Protein AF-A0AAW2CC98-F1 (afdb_monomer)

Nearest PDB structures (foldseek):
  7k5z-assembly1_C  TM=9.564E-01  e=1.397E-12  Legionella pneumophila subsp. pneumophila str. Philadelphia 1
  7k5z-assembly1_D  TM=9.389E-01  e=3.717E-12  Legionella pneumophila subsp. pneumophila str. Philadelphia 1
  7k5z-assembly1_A  TM=9.387E-01  e=3.717E-12  Legionella pneumophila subsp. pneumophila str. Philadelphia 1
  4nzp-assembly1_A  TM=8.905E-01  e=8.680E-12  Campylobacter jejuni subsp. jejuni NCTC 11168 = ATCC 700819
  4xfj-assembly1_B  TM=8.712E-01  e=2.372E-09  Mycolicibacterium thermoresistibile ATCC 19527

Mean predicted aligned error: 12.08 Å

Radius of gyration: 27.76 Å; Cα contacts (8 Å, |Δi|>4): 188; chains: 1; bounding box: 59×49×82 Å

Organism: NCBI:txid425828

Solvent-accessible surface area (backbone atoms only — not comparable to full-atom values): 15236 Å² total; per-residue (Å²): 133,71,85,83,64,69,73,83,57,101,78,72,66,98,82,70,84,69,75,71,92,59,66,69,55,91,52,70,93,52,66,56,63,50,53,69,49,52,52,68,53,34,71,86,35,73,83,63,65,76,49,47,54,52,78,69,36,96,64,87,49,70,67,54,54,52,52,52,27,58,77,68,73,48,91,69,86,87,71,85,79,65,82,55,53,67,53,77,65,89,87,53,73,51,76,43,52,66,70,65,71,43,85,87,49,77,87,61,76,88,70,52,83,67,31,43,57,60,91,71,26,63,91,67,88,81,92,78,46,74,42,68,58,97,88,40,71,40,24,52,68,86,41,76,42,57,67,71,55,43,45,55,51,48,49,55,56,32,12,57,42,14,36,85,63,80,60,78,59,78,51,77,86,62,86,77,59,85,56,87,71,71,76,34,83,88,76,88,87,77,86,88,60,98,84,55,86,77,51,64,63,62,72,39,95,83,44,85,81,71,57,67,70,74,57,54,59,58,49,53,57,62,72,67,48,79,78,89,123

Foldseek 3Di:
DADPLDPDDPPDDPPDPPPPPADEDEDAPQPQVVCVPPVVVCVVPVPGDYDYCNVRDPDPDDVSVVVVCVVVVNDDDPDPPDPWDWDDDLQDIDTDDDQLVDVVDDDDQVPLPQAHAQVQADPDDDDWDWDDDPNRTQDINPHGDDPSVVSVVVSNVCRNNRADDADADADSPDDHDGDDDDHPDDDDPDDDDPPDPDDCLQVDPVNPPPDDPVVVVVVCVVVVPPDPD

Secondary structure (DSSP, 8-state):
-----PPPPTT--TT--PPP---B----S-HHHHHHHHHHHHTT-TT---B-HHHHS----HHHHHHHHHHTT---------SSEEEE-SS-EEEESGGGGSTTSPPPGGG-SSS--GGGS-SS-----EEEETTEEEEETTEE--HHHHHHHHHHHHHHTTTT----B--SSS--B----------------TT----HHHH-SS-TTSS-HHHHHHHHHHHTSPP--

InterPro domains:
  IPR001518 Argininosuccinate synthase [PTHR11587] (34-174)
  IPR014729 Rossmann-like alpha/beta/alpha sandwich fold [G3DSA:3.40.50.620] (29-82)
  IPR024074 Argininosuccinate synthetase, catalytic/multimerisation domain body [G3DSA:3.90.1260.10] (84-179)
  IPR024074 Argininosuccinate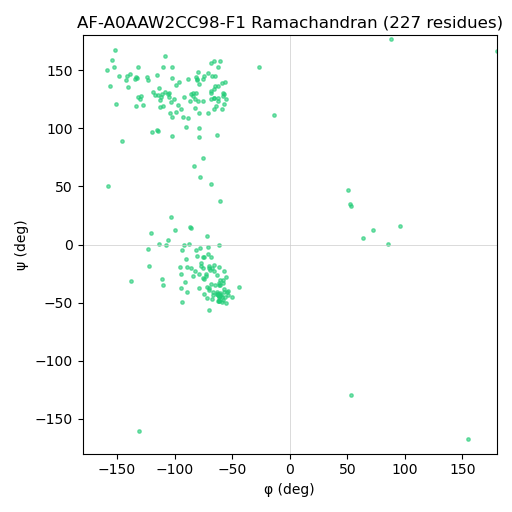 synthetase, catalytic/multimerisation domain body [G3DSA:3.90.1260.10] (180-228)
  IPR024074 Argininosuccinate synthetase, catalytic/multimerisation domain body [SSF69864] (81-226)
  IPR048268 Arginosuccinate synthase C-terminal domain [PF20979] (84-174)

Structure (mmCIF, N/CA/C/O backbone):
data_AF-A0AAW2CC98-F1
#
_entry.id   AF-A0AAW2CC98-F1
#
loop_
_atom_site.group_PDB
_atom_site.id
_atom_site.type_symbol
_atom_site.label_atom_id
_atom_site.label_alt_id
_atom_site.label_comp_id
_atom_site.label_asym_id
_atom_site.label_entity_id
_atom_site.label_seq_id
_atom_site.pdbx_PDB_ins_code
_atom_site.Cartn_x
_atom_site.Cartn_y
_atom_site.Cartn_z
_atom_site.occupancy
_atom_site.B_iso_or_equiv
_atom_site.auth_seq_id
_atom_site.auth_comp_id
_atom_site.auth_asym_id
_atom_site.auth_atom_id
_atom_site.pdbx_PDB_model_num
ATOM 1 N N . MET A 1 1 ? 14.455 -18.510 -24.971 1.00 33.09 1 MET A N 1
ATOM 2 C CA . MET A 1 1 ? 15.529 -17.728 -25.617 1.00 33.09 1 MET A CA 1
ATOM 3 C C . MET A 1 1 ? 16.763 -17.795 -24.735 1.00 33.09 1 MET A C 1
ATOM 5 O O . MET A 1 1 ? 16.640 -17.460 -23.567 1.00 33.09 1 MET A O 1
ATOM 9 N N . GLY A 1 2 ? 17.905 -18.268 -25.242 1.00 38.22 2 GLY A N 1
ATOM 10 C CA . GLY A 1 2 ? 19.192 -18.044 -24.571 1.00 38.22 2 GLY A CA 1
ATOM 11 C C . GLY A 1 2 ? 19.625 -16.593 -24.786 1.00 38.22 2 GLY A C 1
ATOM 12 O O . GLY A 1 2 ? 19.317 -16.027 -25.835 1.00 38.22 2 GLY A O 1
ATOM 13 N N . CYS A 1 3 ? 20.279 -15.981 -23.804 1.00 44.19 3 CYS A N 1
ATOM 14 C CA . CYS A 1 3 ? 20.814 -14.631 -23.950 1.00 44.19 3 CYS A CA 1
ATOM 15 C C . CYS A 1 3 ? 22.076 -14.670 -24.821 1.00 44.19 3 CYS A C 1
ATOM 17 O O . CYS A 1 3 ? 22.993 -15.443 -24.574 1.00 44.19 3 CYS A O 1
ATOM 19 N N . ILE A 1 4 ? 22.065 -13.895 -25.910 1.00 53.28 4 ILE A N 1
ATOM 20 C CA . ILE A 1 4 ? 23.026 -13.985 -27.029 1.00 53.28 4 ILE A CA 1
ATOM 21 C C . ILE A 1 4 ? 24.284 -13.126 -26.768 1.00 53.28 4 ILE A C 1
ATOM 23 O O . ILE A 1 4 ? 25.198 -13.090 -27.581 1.00 53.28 4 ILE A O 1
ATOM 27 N N . CYS A 1 5 ? 24.374 -12.448 -25.622 1.00 52.88 5 CYS A N 1
ATOM 28 C CA . CYS A 1 5 ? 25.410 -11.442 -25.369 1.00 52.88 5 CYS A CA 1
ATOM 29 C C . CYS A 1 5 ? 26.743 -11.963 -24.811 1.00 52.88 5 CYS A C 1
ATOM 31 O O . CYS A 1 5 ? 27.560 -11.168 -24.353 1.00 52.88 5 CYS A O 1
ATOM 33 N N . GLY A 1 6 ? 27.014 -13.267 -24.865 1.00 43.47 6 GLY A N 1
ATOM 34 C CA . GLY A 1 6 ? 28.317 -13.774 -24.442 1.00 43.47 6 GLY A CA 1
ATOM 35 C C . GLY A 1 6 ? 29.432 -13.268 -25.363 1.00 43.47 6 GLY A C 1
ATOM 36 O O . GLY A 1 6 ? 29.480 -13.645 -26.534 1.00 43.47 6 GLY A O 1
ATOM 37 N N . LYS A 1 7 ? 30.376 -12.472 -24.838 1.00 40.28 7 LYS A N 1
ATOM 38 C CA . LYS A 1 7 ? 31.730 -12.453 -25.415 1.00 40.28 7 LYS A CA 1
ATOM 39 C C . LYS A 1 7 ? 32.243 -13.901 -25.362 1.00 40.28 7 LYS A C 1
ATOM 41 O O . LYS A 1 7 ? 32.126 -14.510 -24.298 1.00 40.28 7 LYS A O 1
ATOM 46 N N . PRO A 1 8 ? 32.766 -14.474 -26.461 1.00 36.50 8 PRO A N 1
ATOM 47 C CA . PRO A 1 8 ? 33.269 -15.843 -26.440 1.00 36.50 8 PRO A CA 1
ATOM 48 C C . PRO A 1 8 ? 34.325 -15.970 -25.341 1.00 36.50 8 PRO A C 1
ATOM 50 O O . PRO A 1 8 ? 35.276 -15.185 -25.295 1.00 36.50 8 PRO A O 1
ATOM 53 N N . SER A 1 9 ? 34.137 -16.924 -24.428 1.00 37.72 9 SER A N 1
ATOM 54 C CA . SER A 1 9 ? 35.162 -17.216 -23.434 1.00 37.72 9 SER A CA 1
ATOM 55 C C . SER A 1 9 ? 36.336 -17.896 -24.140 1.00 37.72 9 SER A C 1
ATOM 57 O O . SER A 1 9 ? 36.148 -18.645 -25.101 1.00 37.72 9 SER A O 1
ATOM 59 N N . ALA A 1 10 ? 37.565 -17.667 -23.672 1.00 40.38 10 ALA A N 1
ATOM 60 C CA . ALA A 1 10 ? 38.773 -18.259 -24.259 1.00 40.38 10 ALA A CA 1
ATOM 61 C C . ALA A 1 10 ? 38.810 -19.808 -24.207 1.00 40.38 10 ALA A C 1
ATOM 63 O O . ALA A 1 10 ? 39.769 -20.417 -24.675 1.00 40.38 10 ALA A O 1
ATOM 64 N N . THR A 1 11 ? 37.785 -20.453 -23.642 1.00 39.44 11 THR A N 1
ATOM 65 C CA . THR A 1 11 ? 37.661 -21.906 -23.485 1.00 39.44 11 THR A CA 1
ATOM 66 C C . THR A 1 11 ? 36.531 -22.526 -24.316 1.00 39.44 11 THR A C 1
ATOM 68 O O . THR A 1 11 ? 36.368 -23.749 -24.290 1.00 39.44 11 THR A O 1
ATOM 71 N N . ASP A 1 12 ? 35.771 -21.746 -25.092 1.00 40.38 12 ASP A N 1
ATOM 72 C CA . ASP A 1 12 ? 34.672 -22.287 -25.896 1.00 40.38 12 ASP A CA 1
ATOM 73 C C . ASP A 1 12 ? 35.187 -22.954 -27.182 1.00 40.38 12 ASP A C 1
ATOM 75 O O . ASP A 1 12 ? 35.489 -22.308 -28.186 1.00 40.38 12 ASP A O 1
ATOM 79 N N . SER A 1 13 ? 35.281 -24.290 -27.169 1.00 37.16 13 SER A N 1
ATOM 80 C CA . SER A 1 13 ? 35.567 -25.061 -28.385 1.00 37.16 13 SER A CA 1
ATOM 81 C C . SER A 1 13 ? 34.383 -24.983 -29.372 1.00 37.16 13 SER A C 1
ATOM 83 O O . SER A 1 13 ? 33.226 -25.051 -28.940 1.00 37.16 13 SER A O 1
ATOM 85 N N . PRO A 1 14 ? 34.618 -24.953 -30.699 1.00 38.59 14 PRO A N 1
ATOM 86 C CA . PRO A 1 14 ? 33.584 -24.638 -31.690 1.00 38.59 14 PRO A CA 1
ATOM 87 C C . PRO A 1 14 ? 32.522 -25.731 -31.911 1.00 38.59 14 PRO A C 1
ATOM 89 O O . PRO A 1 14 ? 31.734 -25.632 -32.847 1.00 38.59 14 PRO A O 1
ATOM 92 N N . ARG A 1 15 ? 32.502 -26.809 -31.115 1.00 37.91 15 ARG A N 1
ATOM 93 C CA . ARG A 1 15 ? 31.778 -28.041 -31.474 1.00 37.91 15 ARG A CA 1
ATOM 94 C C . ARG A 1 15 ? 30.677 -28.514 -30.528 1.00 37.91 15 ARG A C 1
ATOM 96 O O . ARG A 1 15 ? 30.159 -29.602 -30.750 1.00 37.91 15 ARG A O 1
ATOM 103 N N . ASN A 1 16 ? 30.259 -27.739 -29.524 1.00 37.56 16 ASN A N 1
ATOM 104 C CA . ASN A 1 16 ? 29.129 -28.169 -28.684 1.00 37.56 16 ASN A CA 1
ATOM 105 C C . ASN A 1 16 ? 28.404 -27.033 -27.937 1.00 37.56 16 ASN A C 1
ATOM 107 O O . ASN A 1 16 ? 28.172 -27.111 -26.733 1.00 37.56 16 ASN A O 1
ATOM 111 N N . SER A 1 17 ? 28.011 -25.962 -28.628 1.00 42.47 17 SER A N 1
ATOM 112 C CA . SER A 1 17 ? 27.225 -24.877 -28.026 1.00 42.47 17 SER A CA 1
ATOM 113 C C . SER A 1 17 ? 25.726 -25.205 -27.998 1.00 42.47 17 SER A C 1
ATOM 115 O O . SER A 1 17 ? 24.903 -24.559 -28.644 1.00 42.47 17 SER A O 1
ATOM 117 N N . ARG A 1 18 ? 25.322 -26.201 -27.197 1.00 37.88 18 ARG A N 1
ATOM 118 C CA . ARG A 1 18 ? 23.950 -26.150 -26.665 1.00 37.88 18 ARG A CA 1
ATOM 119 C C . ARG A 1 18 ? 23.900 -24.938 -25.729 1.00 37.88 18 ARG A C 1
ATOM 121 O O . ARG A 1 18 ? 24.747 -24.871 -24.838 1.00 37.88 18 ARG A O 1
ATOM 128 N N . PRO A 1 19 ? 22.968 -23.984 -25.902 1.00 46.00 19 PRO A N 1
ATOM 129 C CA . PRO A 1 19 ? 22.877 -22.847 -24.996 1.00 46.00 19 PRO A CA 1
ATOM 130 C C . PRO A 1 19 ? 22.675 -23.384 -23.578 1.00 46.00 19 PRO A C 1
ATOM 132 O O . PRO A 1 19 ? 21.725 -24.136 -23.328 1.00 46.00 19 PRO A O 1
ATOM 135 N N . ARG A 1 20 ? 23.591 -23.049 -22.660 1.00 46.28 20 ARG A N 1
ATOM 136 C CA . ARG A 1 20 ? 23.390 -23.349 -21.240 1.00 46.28 20 ARG A CA 1
ATOM 137 C C . ARG A 1 20 ? 22.093 -22.657 -20.834 1.00 46.28 20 ARG A C 1
ATOM 139 O O . ARG A 1 20 ? 21.876 -21.491 -21.161 1.00 46.28 20 ARG A O 1
ATOM 146 N N . LYS A 1 21 ? 21.194 -23.396 -20.185 1.00 49.06 21 LYS A N 1
ATOM 147 C CA . LYS A 1 21 ? 19.977 -22.824 -19.605 1.00 49.06 21 LYS A CA 1
ATOM 148 C C . LYS A 1 21 ? 20.375 -22.075 -18.337 1.00 49.06 21 LYS A C 1
ATOM 150 O O . LYS A 1 21 ? 20.205 -22.588 -17.238 1.00 49.06 21 LYS A O 1
ATOM 155 N N . GLU A 1 22 ? 20.981 -20.913 -18.516 1.00 60.88 22 GLU A N 1
ATOM 156 C CA . GLU A 1 22 ? 21.274 -19.985 -17.432 1.00 60.88 22 GLU A CA 1
ATOM 157 C C . GLU A 1 22 ? 20.067 -19.056 -17.241 1.00 60.88 22 GLU A C 1
ATOM 159 O O . GLU A 1 22 ? 19.401 -18.702 -18.224 1.00 60.88 22 GLU A O 1
ATOM 164 N N . PRO A 1 23 ? 19.729 -18.696 -15.994 1.00 58.59 23 PRO A N 1
ATOM 165 C CA . PRO A 1 23 ? 18.712 -17.694 -15.746 1.00 58.59 23 PRO A CA 1
ATOM 166 C C . PRO A 1 23 ? 19.199 -16.359 -16.304 1.00 58.59 23 PRO A C 1
ATOM 168 O O . PRO A 1 23 ? 20.237 -15.835 -15.909 1.00 58.59 23 PRO A O 1
ATOM 171 N N . CYS A 1 24 ? 18.436 -15.829 -17.252 1.00 56.50 24 CYS A N 1
ATOM 172 C CA . CYS A 1 24 ? 18.678 -14.517 -17.820 1.00 56.50 24 CYS A CA 1
ATOM 173 C C . CYS A 1 24 ? 17.550 -13.591 -17.392 1.00 56.50 24 CYS A C 1
ATOM 175 O O . CYS A 1 24 ? 16.372 -13.907 -17.595 1.00 56.50 24 CYS A O 1
ATOM 177 N N . PHE A 1 25 ? 17.918 -12.454 -16.816 1.00 61.81 25 PHE A N 1
ATOM 178 C CA . PHE A 1 25 ? 16.970 -11.430 -16.413 1.00 61.81 25 PHE A CA 1
ATOM 179 C C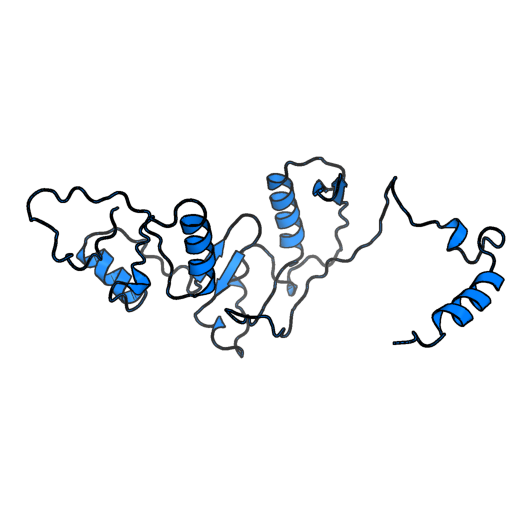 . PHE A 1 25 ? 17.107 -10.207 -17.305 1.00 61.81 25 PHE A C 1
ATOM 181 O O . PHE A 1 25 ? 18.161 -9.928 -17.870 1.00 61.81 25 PHE A O 1
ATOM 188 N N . ARG A 1 26 ? 16.008 -9.471 -17.447 1.00 57.06 26 ARG A N 1
ATOM 189 C CA . ARG A 1 26 ? 15.969 -8.242 -18.230 1.00 57.06 26 ARG A CA 1
ATOM 190 C C . ARG A 1 26 ? 15.699 -7.082 -17.285 1.00 57.06 26 ARG A C 1
ATOM 192 O O . ARG A 1 26 ? 14.542 -6.812 -16.983 1.00 57.06 26 ARG A O 1
ATOM 199 N N . PHE A 1 27 ? 16.750 -6.379 -16.878 1.00 56.56 27 PHE A N 1
ATOM 200 C CA . PHE A 1 27 ? 16.636 -5.138 -16.114 1.00 56.56 27 PHE A CA 1
ATOM 201 C C . PHE A 1 27 ? 17.231 -4.005 -16.924 1.00 56.56 27 PHE A C 1
ATOM 203 O O . PHE A 1 27 ? 18.359 -4.113 -17.370 1.00 56.56 27 PHE A O 1
ATOM 210 N N . ILE A 1 28 ? 16.513 -2.900 -17.101 1.00 54.94 28 ILE A N 1
ATOM 211 C CA . ILE A 1 28 ? 17.169 -1.646 -17.507 1.00 54.94 28 ILE A CA 1
ATOM 212 C C . ILE A 1 28 ? 18.182 -1.300 -16.395 1.00 54.94 28 ILE A C 1
ATOM 214 O O . ILE A 1 28 ? 18.003 -1.786 -15.282 1.00 54.94 28 ILE A O 1
ATOM 218 N N . ARG A 1 29 ? 19.224 -0.488 -16.646 1.00 54.75 29 ARG A N 1
ATOM 219 C CA . ARG A 1 29 ? 20.273 -0.069 -15.674 1.00 54.75 29 ARG A CA 1
ATOM 220 C C . ARG A 1 29 ? 19.758 0.717 -14.438 1.00 54.75 29 ARG A C 1
ATOM 222 O O . ARG A 1 29 ? 20.378 1.675 -13.981 1.00 54.75 29 ARG A O 1
ATOM 229 N N . LYS A 1 30 ? 18.593 0.361 -13.908 1.00 57.31 30 LYS A N 1
ATOM 230 C CA . LYS A 1 30 ? 17.979 0.834 -12.679 1.00 57.31 30 LYS A CA 1
ATOM 231 C C . LYS A 1 30 ? 18.390 -0.111 -11.555 1.00 57.31 30 LYS A C 1
ATOM 233 O O . LYS A 1 30 ? 17.972 -1.263 -11.482 1.00 57.31 30 LYS A O 1
ATOM 238 N N . ILE A 1 31 ? 19.228 0.435 -10.685 1.00 53.72 31 ILE A N 1
ATOM 239 C CA . ILE A 1 31 ? 19.921 -0.241 -9.586 1.00 53.72 31 ILE A CA 1
ATOM 240 C C . ILE A 1 31 ? 18.986 -1.030 -8.636 1.00 53.72 31 ILE A C 1
ATOM 242 O O . ILE A 1 31 ? 19.359 -2.147 -8.278 1.00 53.72 31 ILE A O 1
ATOM 246 N N . PRO A 1 32 ? 17.779 -0.554 -8.247 1.00 60.38 32 PRO A N 1
ATOM 247 C CA . PRO A 1 32 ? 16.989 -1.237 -7.215 1.00 60.38 32 PRO A CA 1
ATOM 248 C C . PRO A 1 32 ? 16.489 -2.620 -7.640 1.00 60.38 32 PRO A C 1
ATOM 250 O O . PRO A 1 32 ? 16.560 -3.580 -6.878 1.00 60.38 32 PRO A O 1
ATOM 253 N N . PHE A 1 33 ? 15.986 -2.742 -8.868 1.00 61.72 33 PHE A N 1
ATOM 254 C CA . PHE A 1 33 ? 15.360 -3.981 -9.332 1.00 61.72 33 PHE A CA 1
ATOM 255 C C . PHE A 1 33 ? 16.396 -5.091 -9.521 1.00 61.72 33 PHE A C 1
ATOM 257 O O . PHE A 1 33 ? 16.166 -6.237 -9.155 1.00 61.72 33 PHE A O 1
ATOM 264 N N . GLN A 1 34 ? 17.581 -4.735 -10.008 1.00 69.06 34 GLN A N 1
ATOM 265 C CA . GLN A 1 34 ? 18.679 -5.672 -10.194 1.00 69.06 34 GLN A CA 1
ATOM 266 C C . GLN A 1 34 ? 19.127 -6.314 -8.865 1.00 69.06 34 GLN A C 1
ATOM 268 O O . GLN A 1 34 ? 19.283 -7.533 -8.789 1.00 69.06 34 GLN A O 1
ATOM 273 N N . VAL A 1 35 ? 19.267 -5.517 -7.796 1.00 74.56 35 VAL A N 1
ATOM 274 C CA . VAL A 1 35 ? 19.670 -6.003 -6.462 1.00 74.56 35 VAL A CA 1
ATOM 275 C C . VAL A 1 35 ? 18.636 -6.970 -5.880 1.00 74.56 35 VAL A C 1
ATOM 277 O O . VAL A 1 35 ? 19.004 -8.019 -5.347 1.00 74.56 35 VAL A O 1
ATOM 280 N N . HIS A 1 36 ? 17.345 -6.652 -6.018 1.00 78.69 36 HIS A N 1
ATOM 281 C CA . HIS A 1 36 ? 16.260 -7.495 -5.510 1.00 78.69 36 HIS A CA 1
ATOM 282 C C . HIS A 1 36 ? 16.126 -8.836 -6.235 1.00 78.69 36 HIS A C 1
ATOM 284 O O . HIS A 1 36 ? 15.552 -9.759 -5.668 1.00 78.69 36 HIS A O 1
ATOM 290 N N . PHE A 1 37 ? 16.652 -8.971 -7.454 1.00 78.81 37 PHE A N 1
ATOM 291 C CA . PHE A 1 37 ? 16.675 -10.253 -8.154 1.00 78.81 37 PHE A CA 1
ATOM 292 C C . PHE A 1 37 ? 17.982 -11.006 -7.909 1.00 78.81 37 PHE A C 1
ATOM 294 O O . PHE A 1 37 ? 17.940 -12.166 -7.516 1.00 78.81 37 PHE A O 1
ATOM 301 N N . GLU A 1 38 ? 19.145 -10.377 -8.074 1.00 81.44 38 GLU A N 1
ATOM 302 C CA . GLU A 1 38 ? 20.429 -11.083 -7.959 1.00 81.44 38 GLU A CA 1
ATOM 303 C C . GLU A 1 38 ? 20.675 -11.675 -6.565 1.00 81.44 38 GLU A C 1
ATOM 305 O O . GLU A 1 38 ? 21.077 -12.836 -6.457 1.00 81.44 38 GLU A O 1
ATOM 310 N N . LEU A 1 39 ? 20.387 -10.928 -5.490 1.00 83.12 39 LEU A N 1
ATOM 311 C CA . LEU A 1 39 ? 20.663 -11.393 -4.126 1.00 83.12 39 LEU A CA 1
ATOM 312 C C . LEU A 1 39 ? 19.869 -12.663 -3.754 1.00 83.12 39 LEU A C 1
ATOM 314 O O . LEU A 1 39 ? 20.498 -13.620 -3.291 1.00 83.12 39 LEU A O 1
ATOM 318 N N . PRO A 1 40 ? 18.540 -12.753 -3.987 1.00 85.12 40 PRO A N 1
ATOM 319 C CA . PRO A 1 40 ? 17.800 -13.989 -3.737 1.00 85.12 40 PRO A CA 1
ATOM 320 C C . PRO A 1 40 ? 18.221 -15.181 -4.595 1.00 85.12 40 PRO A C 1
ATOM 322 O O . PRO A 1 40 ? 18.024 -16.308 -4.155 1.00 85.12 40 PRO A O 1
ATOM 325 N N . PHE A 1 41 ? 18.783 -14.977 -5.794 1.00 83.56 41 PHE A N 1
ATOM 326 C CA . PHE A 1 41 ? 19.290 -16.084 -6.616 1.00 83.56 41 PHE A CA 1
ATOM 327 C C . PHE A 1 41 ? 20.657 -16.584 -6.141 1.00 83.56 41 PHE A C 1
ATOM 329 O O . PHE A 1 41 ? 20.893 -17.795 -6.128 1.00 83.56 41 PHE A O 1
ATOM 336 N N . PHE A 1 42 ? 21.536 -15.681 -5.698 1.00 85.56 42 PHE A N 1
ATOM 337 C CA . PHE A 1 42 ? 22.840 -16.056 -5.152 1.00 85.56 42 PHE A CA 1
ATOM 338 C C . PHE A 1 42 ? 22.759 -16.649 -3.744 1.00 85.56 42 PHE A C 1
ATOM 340 O O . PHE A 1 42 ? 23.572 -17.509 -3.414 1.00 85.56 42 PHE A O 1
ATOM 347 N N . ALA A 1 43 ? 21.778 -16.252 -2.927 1.00 89.19 43 ALA A N 1
ATOM 348 C CA . ALA A 1 43 ? 21.621 -16.763 -1.564 1.00 89.19 43 ALA A CA 1
ATOM 349 C C . ALA A 1 43 ? 21.520 -18.309 -1.478 1.00 89.19 43 ALA A C 1
ATOM 351 O O . ALA A 1 43 ? 22.283 -18.903 -0.716 1.00 89.19 43 ALA A O 1
ATOM 352 N N . PRO A 1 44 ? 20.653 -19.000 -2.249 1.00 90.12 44 PRO A N 1
ATOM 353 C CA . PRO A 1 44 ? 20.593 -20.461 -2.267 1.00 90.12 44 PRO A CA 1
ATOM 354 C C . PRO A 1 44 ? 21.643 -21.102 -3.187 1.00 90.12 44 PRO A C 1
ATOM 356 O O . PRO A 1 44 ? 21.970 -22.274 -3.005 1.00 90.12 44 PRO A O 1
ATOM 359 N N . ASN A 1 45 ? 22.160 -20.381 -4.190 1.00 88.25 45 ASN A N 1
ATOM 360 C CA . ASN A 1 45 ? 23.172 -20.902 -5.106 1.00 88.25 45 ASN A CA 1
ATOM 361 C C . ASN A 1 45 ? 24.159 -19.809 -5.559 1.00 88.25 45 ASN A C 1
ATOM 363 O O . ASN A 1 45 ? 23.984 -19.215 -6.626 1.00 88.25 45 ASN A O 1
ATOM 367 N N . PRO A 1 46 ? 25.259 -19.595 -4.818 1.00 87.25 46 PRO A N 1
ATOM 368 C CA . PRO A 1 46 ? 26.229 -18.548 -5.141 1.00 87.25 46 PRO A CA 1
ATOM 369 C C . PRO A 1 46 ? 27.066 -18.854 -6.392 1.00 87.25 46 PRO A C 1
ATOM 371 O O . PRO A 1 46 ? 27.819 -18.001 -6.846 1.00 87.25 46 PRO A O 1
ATOM 374 N N . LYS A 1 47 ? 26.969 -20.070 -6.951 1.00 87.69 47 LYS A N 1
ATOM 375 C CA . LYS A 1 47 ? 27.659 -20.471 -8.190 1.00 87.69 47 LYS A CA 1
ATOM 376 C C . LYS A 1 47 ? 26.810 -20.242 -9.442 1.00 87.69 47 LYS A C 1
ATOM 378 O O . LYS A 1 47 ? 27.234 -20.616 -10.534 1.00 87.69 47 LYS A O 1
ATOM 383 N N . LEU A 1 48 ? 25.589 -19.731 -9.287 1.00 85.62 48 LEU A N 1
ATOM 384 C CA . LEU A 1 48 ? 24.718 -19.427 -10.410 1.00 85.62 48 LEU A CA 1
ATOM 385 C C . LEU A 1 48 ? 25.338 -18.299 -11.241 1.00 85.62 48 LEU A C 1
ATOM 387 O O . LEU A 1 48 ? 25.764 -17.292 -10.690 1.00 85.62 48 LEU A O 1
ATOM 391 N N . ASN A 1 49 ? 25.359 -18.452 -12.561 1.00 82.50 49 ASN A N 1
ATOM 392 C CA . ASN A 1 49 ? 25.705 -17.353 -13.454 1.00 82.50 49 ASN A CA 1
ATOM 393 C C . ASN A 1 49 ? 24.441 -16.536 -13.727 1.00 82.50 49 ASN A C 1
ATOM 395 O O . ASN A 1 49 ? 23.407 -17.102 -14.092 1.00 82.50 49 ASN A O 1
ATOM 399 N N . VAL A 1 50 ? 24.530 -15.220 -13.553 1.00 80.88 50 VAL A N 1
ATOM 400 C CA . VAL A 1 50 ? 23.491 -14.273 -13.963 1.00 80.88 50 VAL A CA 1
ATOM 401 C C . VAL A 1 50 ? 23.987 -13.565 -15.212 1.00 80.88 50 VAL A C 1
ATOM 403 O O . VAL A 1 50 ? 25.082 -13.014 -15.199 1.00 80.88 50 VAL A O 1
ATOM 406 N N . VAL A 1 51 ? 23.174 -13.588 -16.266 1.00 81.75 51 VAL A N 1
ATOM 407 C CA . VAL A 1 51 ? 23.414 -12.811 -17.487 1.00 81.75 51 VAL A CA 1
ATOM 408 C C . VAL A 1 51 ? 22.482 -11.608 -17.478 1.00 81.75 51 VAL A C 1
ATOM 410 O O . VAL A 1 51 ? 21.258 -11.778 -17.431 1.00 81.75 51 VAL A O 1
ATOM 413 N N . ASP A 1 52 ? 23.054 -10.407 -17.554 1.00 81.38 52 ASP A N 1
ATOM 414 C CA . ASP A 1 52 ? 22.319 -9.143 -17.632 1.00 81.38 52 ASP A CA 1
ATOM 415 C C . ASP A 1 52 ? 22.658 -8.380 -18.923 1.00 81.38 52 ASP A C 1
ATOM 417 O O . ASP A 1 52 ? 23.639 -7.628 -18.987 1.00 81.38 52 ASP A O 1
ATOM 421 N N . PRO A 1 53 ? 21.821 -8.514 -19.968 1.00 80.75 53 PRO A N 1
ATOM 422 C CA . PRO A 1 53 ? 22.073 -7.898 -21.264 1.00 80.75 53 PRO A CA 1
ATOM 423 C C . PRO A 1 53 ? 22.219 -6.369 -21.236 1.00 80.75 53 PRO A C 1
ATOM 425 O O . PRO A 1 53 ? 22.950 -5.801 -22.040 1.00 80.75 53 PRO A O 1
ATOM 428 N N . TRP A 1 54 ? 21.555 -5.663 -20.323 1.00 77.38 54 TRP A N 1
ATOM 429 C CA . TRP A 1 54 ? 21.641 -4.197 -20.286 1.00 77.38 54 TRP A CA 1
ATOM 430 C C . TRP A 1 54 ? 22.947 -3.682 -19.674 1.00 77.38 54 TRP A C 1
ATOM 432 O O . TRP A 1 54 ? 23.320 -2.517 -19.871 1.00 77.38 54 TRP A O 1
ATOM 442 N N . ARG A 1 55 ? 23.643 -4.542 -18.930 1.00 77.25 55 ARG A N 1
ATOM 443 C CA . ARG A 1 55 ? 24.973 -4.283 -18.377 1.00 77.25 55 ARG A CA 1
ATOM 444 C C . ARG A 1 55 ? 26.077 -4.817 -19.280 1.00 77.25 55 ARG A C 1
ATOM 446 O O . ARG A 1 55 ? 27.107 -4.163 -19.407 1.00 77.25 55 ARG A O 1
ATOM 453 N N . GLU A 1 56 ? 25.857 -5.974 -19.896 1.00 80.06 56 GLU A N 1
ATOM 454 C CA . GLU A 1 56 ? 26.891 -6.715 -20.623 1.00 80.06 56 GLU A CA 1
ATOM 455 C C . GLU A 1 56 ? 26.932 -6.438 -22.130 1.00 80.06 56 GLU A C 1
ATOM 457 O O . GLU A 1 56 ? 27.998 -6.588 -22.730 1.00 80.06 56 GLU A O 1
ATOM 462 N N . CYS A 1 57 ? 25.820 -6.024 -22.752 1.00 80.44 57 CYS A N 1
ATOM 463 C CA . CYS A 1 57 ? 25.791 -5.650 -24.169 1.00 80.44 57 CYS A CA 1
ATOM 464 C C . CYS A 1 57 ? 25.625 -4.140 -24.388 1.00 80.44 57 CYS A C 1
ATOM 466 O O . CYS A 1 57 ? 25.169 -3.392 -23.520 1.00 80.44 57 CYS A O 1
ATOM 468 N N . ASP A 1 58 ? 25.966 -3.708 -25.604 1.00 80.81 58 ASP A N 1
ATOM 469 C CA . ASP A 1 58 ? 25.891 -2.318 -26.064 1.00 80.81 58 ASP A CA 1
ATOM 470 C C . ASP A 1 58 ? 24.446 -1.915 -26.413 1.00 80.81 58 ASP A C 1
ATOM 472 O O . ASP A 1 58 ? 24.122 -1.551 -27.544 1.00 80.81 58 ASP A O 1
ATOM 476 N N . ILE A 1 59 ? 23.542 -2.025 -25.437 1.00 78.44 59 ILE A N 1
ATOM 477 C CA . ILE A 1 59 ? 22.148 -1.600 -25.574 1.00 78.44 59 ILE A CA 1
ATOM 478 C C . ILE A 1 59 ? 22.052 -0.127 -25.168 1.00 78.44 59 ILE A C 1
ATOM 480 O O . ILE A 1 59 ? 22.161 0.211 -23.992 1.00 78.44 59 ILE A O 1
ATOM 484 N N . ILE A 1 60 ? 21.832 0.753 -26.148 1.00 78.00 60 ILE A N 1
ATOM 485 C CA . ILE A 1 60 ? 21.879 2.218 -25.956 1.00 78.00 60 ILE A CA 1
ATOM 486 C C . ILE A 1 60 ? 20.487 2.813 -25.662 1.00 78.00 60 ILE A C 1
ATOM 488 O O . ILE A 1 60 ? 20.356 3.989 -25.346 1.00 78.00 60 ILE A O 1
ATOM 492 N N . GLY A 1 61 ? 19.422 2.007 -25.711 1.00 76.69 61 GLY A N 1
ATOM 493 C CA . GLY A 1 61 ? 18.074 2.481 -25.406 1.00 76.69 61 GLY A CA 1
ATOM 494 C C . GLY A 1 61 ? 16.971 1.672 -26.073 1.00 76.69 61 GLY A C 1
ATOM 495 O O . GLY A 1 61 ? 17.194 0.581 -26.612 1.00 76.69 61 GLY A O 1
ATOM 496 N N . ARG A 1 62 ? 15.756 2.222 -26.030 1.00 77.62 62 ARG A N 1
ATOM 497 C CA . ARG A 1 62 ? 14.555 1.603 -26.600 1.00 77.62 62 ARG A CA 1
ATOM 498 C C . ARG A 1 62 ? 14.633 1.532 -28.124 1.00 77.62 62 ARG A C 1
ATOM 500 O O . ARG A 1 62 ? 14.265 0.513 -28.701 1.00 77.62 62 ARG A O 1
ATOM 507 N N . GLU A 1 63 ? 15.133 2.584 -28.757 1.00 80.38 63 GLU A N 1
ATOM 508 C CA . GLU A 1 63 ? 15.263 2.732 -30.207 1.00 80.38 63 GLU A CA 1
ATOM 509 C C . GLU A 1 63 ? 16.183 1.648 -30.769 1.00 80.38 63 GLU A C 1
ATOM 511 O O . GLU A 1 63 ? 15.784 0.905 -31.664 1.00 80.38 63 GLU A O 1
ATOM 516 N N . TYR A 1 64 ? 17.354 1.465 -30.149 1.00 83.00 64 TYR A N 1
ATOM 517 C CA . TYR A 1 64 ? 18.287 0.390 -30.490 1.00 83.00 64 TYR A CA 1
ATOM 518 C C . TYR A 1 64 ? 17.624 -0.993 -30.389 1.00 83.00 64 TYR A C 1
ATOM 520 O O . TYR A 1 64 ? 17.749 -1.818 -31.293 1.00 83.00 64 TYR A O 1
ATOM 528 N N . ALA A 1 65 ? 16.873 -1.255 -29.313 1.00 82.38 65 ALA A N 1
ATOM 529 C CA . ALA A 1 65 ? 16.184 -2.532 -29.136 1.00 82.38 65 ALA A CA 1
ATOM 530 C C . ALA A 1 65 ? 15.093 -2.772 -30.201 1.00 82.38 65 ALA A C 1
ATOM 532 O O . ALA A 1 65 ? 14.902 -3.909 -30.638 1.00 82.38 65 ALA A O 1
ATOM 533 N N . ILE A 1 66 ? 14.398 -1.718 -30.642 1.00 83.31 66 ILE A N 1
ATOM 534 C CA . ILE A 1 66 ? 13.405 -1.775 -31.726 1.00 83.31 66 ILE A CA 1
ATOM 535 C C . ILE A 1 66 ? 14.083 -2.082 -33.065 1.00 83.31 66 ILE A C 1
ATOM 537 O O . ILE A 1 66 ? 13.614 -2.948 -33.804 1.00 83.31 66 ILE A O 1
ATOM 541 N N . GLU A 1 67 ? 15.181 -1.399 -33.387 1.00 86.56 67 GLU A N 1
ATOM 542 C CA . GLU A 1 67 ? 15.943 -1.645 -34.616 1.00 86.56 67 GLU A CA 1
ATOM 543 C C . GLU A 1 67 ? 16.528 -3.056 -34.647 1.00 86.56 67 GLU A C 1
ATOM 545 O O . GLU A 1 67 ? 16.414 -3.752 -35.659 1.00 86.56 67 GLU A O 1
ATOM 550 N N . TYR A 1 68 ? 17.079 -3.515 -33.521 1.00 86.12 68 TYR A N 1
ATOM 551 C CA . TYR A 1 68 ? 17.554 -4.884 -33.360 1.00 86.12 68 TYR A CA 1
ATOM 552 C C . TYR A 1 68 ? 16.425 -5.893 -33.606 1.00 86.12 68 TYR A C 1
ATOM 554 O O . TYR A 1 68 ? 16.588 -6.826 -34.394 1.00 86.12 68 TYR A O 1
ATOM 562 N N . ALA A 1 69 ? 15.252 -5.685 -32.999 1.00 88.25 69 ALA A N 1
ATOM 563 C CA . ALA A 1 69 ? 14.094 -6.549 -33.206 1.00 88.25 69 ALA A CA 1
ATOM 564 C C . ALA A 1 69 ? 13.677 -6.608 -34.685 1.00 88.25 69 ALA A C 1
ATOM 566 O O . ALA A 1 69 ? 13.494 -7.701 -35.219 1.00 88.25 69 ALA A O 1
ATOM 567 N N . LYS A 1 70 ? 13.617 -5.458 -35.374 1.00 87.56 70 LYS A N 1
ATOM 568 C CA . LYS A 1 70 ? 13.308 -5.383 -36.813 1.00 87.56 70 LYS A CA 1
ATOM 569 C C . LYS A 1 70 ? 14.333 -6.129 -37.663 1.00 87.56 70 LYS A C 1
ATOM 571 O O . LYS A 1 70 ? 13.953 -6.951 -38.489 1.00 87.56 70 LYS A O 1
ATOM 576 N N . LYS A 1 71 ? 15.629 -5.893 -37.431 1.00 90.56 71 LYS A N 1
ATOM 577 C CA . LYS A 1 71 ? 16.727 -6.558 -38.153 1.00 90.56 71 LYS A CA 1
ATOM 578 C C . LYS A 1 71 ? 16.670 -8.082 -38.019 1.00 90.56 71 LYS A C 1
ATOM 580 O O . LYS A 1 71 ? 17.040 -8.796 -38.947 1.00 90.56 71 LYS A O 1
ATOM 585 N N . HIS A 1 72 ? 16.210 -8.573 -36.871 1.00 90.69 72 HIS A N 1
ATOM 586 C CA . HIS A 1 72 ? 16.119 -9.997 -36.566 1.00 90.69 72 HIS A CA 1
ATOM 587 C C . HIS A 1 72 ? 14.710 -10.586 -36.744 1.00 90.69 72 HIS A C 1
ATOM 589 O O . HIS A 1 72 ? 14.477 -11.716 -36.321 1.00 90.69 72 HIS A O 1
ATOM 595 N N . ASN A 1 73 ? 13.784 -9.861 -37.388 1.00 90.88 73 ASN A N 1
ATOM 596 C CA . ASN A 1 73 ? 12.398 -10.289 -37.622 1.00 90.88 73 ASN A CA 1
ATOM 597 C C . ASN A 1 73 ? 11.663 -10.731 -36.340 1.00 90.88 73 ASN A C 1
ATOM 599 O O . ASN A 1 73 ? 10.828 -11.636 -36.364 1.00 90.88 73 ASN A O 1
ATOM 603 N N . VAL A 1 74 ? 11.980 -10.102 -35.206 1.00 88.69 74 VAL A N 1
ATOM 604 C CA . VAL A 1 74 ? 11.277 -10.321 -33.941 1.00 88.69 74 VAL A CA 1
ATOM 605 C C . VAL A 1 74 ? 10.013 -9.457 -33.951 1.00 88.69 74 VAL A C 1
ATOM 607 O O . VAL A 1 74 ? 10.127 -8.230 -34.014 1.00 88.69 74 VAL A O 1
ATOM 610 N N . PRO A 1 75 ? 8.809 -10.055 -33.887 1.00 87.25 75 PRO A N 1
ATOM 611 C CA . PRO A 1 75 ? 7.570 -9.292 -33.912 1.00 87.25 75 PRO A CA 1
ATOM 612 C C . PRO A 1 75 ? 7.457 -8.436 -32.647 1.00 87.25 75 PRO A C 1
ATOM 614 O O . PRO A 1 75 ? 7.539 -8.948 -31.529 1.00 87.25 75 PRO A O 1
ATOM 617 N N . ILE A 1 76 ? 7.254 -7.131 -32.828 1.00 82.75 76 ILE A N 1
ATOM 618 C CA . ILE A 1 76 ? 7.023 -6.174 -31.744 1.00 82.75 76 ILE A CA 1
ATOM 619 C C . ILE A 1 76 ? 5.688 -5.452 -31.962 1.00 82.75 76 ILE A C 1
ATOM 621 O O . ILE A 1 76 ? 5.355 -5.128 -33.102 1.00 82.75 76 ILE A O 1
ATOM 625 N N . PRO A 1 77 ? 4.911 -5.175 -30.902 1.00 76.00 77 PRO A N 1
ATOM 626 C CA . PRO A 1 77 ? 3.705 -4.363 -31.022 1.00 76.00 77 PRO A CA 1
ATOM 627 C C . PRO A 1 77 ? 4.056 -2.941 -31.495 1.00 76.00 77 PRO A C 1
ATOM 629 O O . PRO A 1 77 ? 4.863 -2.264 -30.861 1.00 76.00 77 PRO A O 1
ATOM 632 N N . GLU A 1 78 ? 3.439 -2.463 -32.579 1.00 58.12 78 GLU A N 1
ATOM 633 C CA . GLU A 1 78 ? 3.732 -1.139 -33.169 1.00 58.12 78 GLU A CA 1
ATOM 634 C C . GLU A 1 78 ? 3.102 0.046 -32.416 1.00 58.12 78 GLU A C 1
ATOM 636 O O . GLU A 1 78 ? 3.304 1.212 -32.759 1.00 58.12 78 GLU A O 1
ATOM 641 N N . THR A 1 79 ? 2.328 -0.211 -31.364 1.00 56.47 79 THR A N 1
ATOM 642 C CA . THR A 1 79 ? 1.601 0.847 -30.665 1.00 56.47 79 THR A CA 1
ATOM 643 C C . THR A 1 79 ? 2.502 1.637 -29.713 1.00 56.47 79 THR A C 1
ATOM 645 O O . THR A 1 79 ? 2.881 1.137 -28.653 1.00 56.47 79 THR A O 1
ATOM 648 N N . LYS A 1 80 ? 2.730 2.923 -30.020 1.00 55.00 80 LYS A N 1
ATOM 649 C CA . LYS A 1 80 ? 3.175 3.969 -29.073 1.00 55.00 80 LYS A CA 1
ATOM 650 C C . LYS A 1 80 ? 2.071 4.305 -28.048 1.00 55.00 80 LYS A C 1
ATOM 652 O O . LYS A 1 80 ? 1.654 5.449 -27.937 1.00 55.00 80 LYS A O 1
ATOM 657 N N . LYS A 1 81 ? 1.503 3.303 -27.370 1.00 57.16 81 LYS A N 1
ATOM 658 C CA . LYS A 1 81 ? 0.292 3.505 -26.551 1.00 57.16 81 LYS A CA 1
ATOM 659 C C . LYS A 1 81 ? 0.557 4.147 -25.192 1.00 57.16 81 LYS A C 1
ATOM 661 O O . LYS A 1 81 ? -0.341 4.776 -24.657 1.00 57.16 81 LYS A O 1
ATOM 666 N N . SER A 1 82 ? 1.763 3.998 -24.658 1.00 63.56 82 SER A N 1
ATOM 667 C CA . SER A 1 82 ? 2.193 4.683 -23.443 1.00 63.56 82 SER A CA 1
ATOM 668 C C . SER A 1 82 ? 3.636 5.131 -23.608 1.00 63.56 82 SER A C 1
ATOM 670 O O . SER A 1 82 ? 4.478 4.388 -24.131 1.00 63.56 82 SER A O 1
ATOM 672 N N . ILE A 1 83 ? 3.885 6.368 -23.197 1.00 72.00 83 ILE A N 1
ATOM 673 C CA . ILE A 1 83 ? 5.217 6.956 -23.106 1.00 72.00 83 ILE A CA 1
ATOM 674 C C . ILE A 1 83 ? 5.903 6.629 -21.772 1.00 72.00 83 ILE A C 1
ATOM 676 O O . ILE A 1 83 ? 7.128 6.637 -21.701 1.00 72.00 83 ILE A O 1
ATOM 680 N N . TYR A 1 84 ? 5.126 6.251 -20.755 1.00 82.25 84 TYR A N 1
ATOM 681 C CA . TYR A 1 84 ? 5.631 5.884 -19.438 1.00 82.25 84 TYR A CA 1
ATOM 682 C C . TYR A 1 84 ? 6.132 4.438 -19.420 1.00 82.25 84 TYR A C 1
ATOM 684 O O . TYR A 1 84 ? 5.535 3.541 -20.027 1.00 82.25 84 TYR A O 1
ATOM 692 N N . SER A 1 85 ? 7.202 4.201 -18.665 1.00 84.25 85 SER A N 1
ATOM 693 C CA . SER A 1 85 ? 7.551 2.865 -18.189 1.00 84.25 85 SER A CA 1
ATOM 694 C C . SER A 1 85 ? 6.710 2.584 -16.949 1.00 84.25 85 SER A C 1
ATOM 696 O O . SER A 1 85 ? 6.697 3.395 -16.028 1.00 84.25 85 SER A O 1
ATOM 698 N N . GLY A 1 86 ? 5.973 1.475 -16.940 1.00 86.38 86 GLY A N 1
ATOM 699 C CA . GLY A 1 86 ? 5.126 1.110 -15.810 1.00 86.38 86 GLY A CA 1
ATOM 700 C C . GLY A 1 86 ? 5.309 -0.340 -15.400 1.00 86.38 86 GLY A C 1
ATOM 701 O O . GLY A 1 86 ? 5.483 -1.213 -16.254 1.00 86.38 86 GLY A O 1
ATOM 702 N N . ASP A 1 87 ? 5.253 -0.581 -14.093 1.00 88.25 87 ASP A N 1
ATOM 703 C CA . ASP A 1 87 ? 5.241 -1.913 -13.497 1.00 88.25 87 ASP A CA 1
ATOM 704 C C . ASP A 1 87 ? 3.937 -2.100 -12.722 1.00 88.25 87 ASP A C 1
ATOM 706 O O . ASP A 1 87 ? 3.509 -1.234 -11.957 1.00 88.25 87 ASP A O 1
ATOM 710 N N . ARG A 1 88 ? 3.270 -3.226 -12.968 1.00 91.12 88 ARG A N 1
ATOM 711 C CA . ARG A 1 88 ? 1.939 -3.512 -12.447 1.00 91.12 88 ARG A CA 1
ATOM 712 C C . ARG A 1 88 ? 1.906 -4.902 -11.848 1.00 91.12 88 ARG A C 1
ATOM 714 O O . ARG A 1 88 ? 2.141 -5.895 -12.534 1.00 91.12 88 ARG A O 1
ATOM 721 N N . ASN A 1 89 ? 1.453 -4.974 -10.606 1.00 92.75 89 ASN A N 1
ATOM 722 C CA . ASN A 1 89 ? 1.090 -6.224 -9.953 1.00 92.75 89 ASN A CA 1
ATOM 723 C C . ASN A 1 89 ? -0.298 -6.082 -9.301 1.00 92.75 89 ASN A C 1
ATOM 725 O O . ASN A 1 89 ? -1.098 -5.248 -9.720 1.00 92.75 89 ASN A O 1
ATOM 729 N N . LEU A 1 90 ? -0.638 -6.948 -8.346 1.00 92.50 90 LEU A N 1
ATOM 730 C CA . LEU A 1 90 ? -1.915 -6.875 -7.629 1.00 92.50 90 LEU A CA 1
ATOM 731 C C . LEU A 1 90 ? -1.966 -5.704 -6.630 1.00 92.50 90 LEU A C 1
ATOM 733 O O . LEU A 1 90 ? -3.045 -5.202 -6.326 1.00 92.50 90 LEU A O 1
ATOM 737 N N . TRP A 1 91 ? -0.807 -5.294 -6.121 1.00 92.19 91 TRP A N 1
ATOM 738 C CA . TRP A 1 91 ? -0.663 -4.353 -5.017 1.00 92.19 91 TRP A CA 1
ATOM 739 C C . TRP A 1 91 ? -0.589 -2.905 -5.474 1.00 92.19 91 TRP A C 1
ATOM 741 O O . TRP A 1 91 ? -1.168 -2.029 -4.843 1.00 92.19 91 TRP A O 1
ATOM 751 N N . HIS A 1 92 ? 0.136 -2.653 -6.562 1.00 92.62 92 HIS A N 1
ATOM 752 C CA . HIS A 1 92 ? 0.333 -1.306 -7.071 1.00 92.62 92 HIS A CA 1
ATOM 753 C C . HIS A 1 92 ? 0.567 -1.283 -8.583 1.00 92.62 92 HIS A C 1
ATOM 755 O O . HIS A 1 92 ? 0.832 -2.304 -9.233 1.00 92.62 92 HIS A O 1
ATOM 761 N N . LEU A 1 93 ? 0.489 -0.067 -9.113 1.00 91.69 93 LEU A N 1
ATOM 762 C CA . LEU A 1 93 ? 0.908 0.317 -10.449 1.00 91.69 93 LEU A CA 1
ATOM 763 C C . LEU A 1 93 ? 1.849 1.514 -10.302 1.00 91.69 93 LEU A C 1
ATOM 765 O O . LEU A 1 93 ? 1.443 2.538 -9.759 1.00 91.69 93 LEU A O 1
ATOM 769 N N . SER A 1 94 ? 3.091 1.379 -10.754 1.00 91.31 94 SER A N 1
ATOM 770 C CA . SER A 1 94 ? 4.045 2.489 -10.823 1.00 91.31 94 SER A CA 1
ATOM 771 C C . SER A 1 94 ? 4.170 3.012 -12.252 1.00 91.31 94 SER A C 1
ATOM 773 O O . SER A 1 94 ? 3.967 2.267 -13.212 1.00 91.31 94 SER A O 1
ATOM 775 N N . HIS A 1 95 ? 4.520 4.292 -12.380 1.00 90.44 95 HIS A N 1
ATOM 776 C CA . HIS A 1 95 ? 4.875 4.937 -13.641 1.00 90.44 95 HIS A CA 1
ATOM 777 C C . HIS A 1 95 ? 6.132 5.778 -13.450 1.00 90.44 95 HIS A C 1
ATOM 779 O O . HIS A 1 95 ? 6.320 6.399 -12.410 1.00 90.44 95 HIS A O 1
ATOM 785 N N . GLU A 1 96 ? 6.989 5.793 -14.462 1.00 86.88 96 GLU A N 1
ATOM 786 C CA . GLU A 1 96 ? 8.252 6.522 -14.455 1.00 86.88 96 GLU A CA 1
ATOM 787 C C . GLU A 1 96 ? 8.691 6.871 -15.885 1.00 86.88 96 GLU A C 1
ATOM 789 O O . GLU A 1 96 ? 8.310 6.210 -16.860 1.00 86.88 96 GLU A O 1
ATOM 794 N N . GLY A 1 97 ? 9.558 7.880 -15.996 1.00 85.69 97 GLY A N 1
ATOM 795 C CA . GLY A 1 97 ? 10.149 8.320 -17.258 1.00 85.69 97 GLY A CA 1
ATOM 796 C C . GLY A 1 97 ? 9.318 9.356 -18.021 1.00 85.69 97 GLY A C 1
ATOM 797 O O . GLY A 1 97 ? 8.211 9.725 -17.622 1.00 85.69 97 GLY A O 1
ATOM 798 N N . ASP A 1 98 ? 9.883 9.803 -19.143 1.00 86.12 98 ASP A N 1
ATOM 799 C CA . ASP A 1 98 ? 9.352 10.878 -19.992 1.00 86.12 98 ASP A CA 1
ATOM 800 C C . ASP A 1 98 ? 9.073 12.154 -19.173 1.00 86.12 98 ASP A C 1
ATOM 802 O O . ASP A 1 98 ? 9.937 12.594 -18.416 1.00 86.12 98 ASP A O 1
ATOM 806 N N . ILE A 1 99 ? 7.877 12.740 -19.278 1.00 88.31 99 ILE A N 1
ATOM 807 C CA . ILE A 1 99 ? 7.542 14.019 -18.643 1.00 88.31 99 ILE A CA 1
ATOM 808 C C . ILE A 1 99 ? 7.732 14.026 -17.121 1.00 88.31 99 ILE A C 1
ATOM 810 O O . ILE A 1 99 ? 7.893 15.104 -16.562 1.00 88.31 99 ILE A O 1
ATOM 814 N N . LEU A 1 100 ? 7.719 12.857 -16.466 1.00 88.12 100 LEU A N 1
ATOM 815 C CA . LEU A 1 100 ? 7.880 12.718 -15.014 1.00 88.12 100 LEU A CA 1
ATOM 816 C C . LEU A 1 100 ? 9.333 12.912 -14.553 1.00 88.12 100 LEU A C 1
ATOM 818 O O . LEU A 1 100 ? 9.591 12.979 -13.358 1.00 88.12 100 LEU A O 1
ATOM 822 N N . GLU A 1 101 ? 10.299 12.960 -15.477 1.00 86.25 101 GLU A N 1
ATOM 823 C CA . GLU A 1 101 ? 11.707 13.210 -15.136 1.00 86.25 101 GLU A CA 1
ATOM 824 C C . GLU A 1 101 ? 11.980 14.680 -14.792 1.00 86.25 101 GLU A C 1
ATOM 826 O O . GLU A 1 101 ? 12.971 14.983 -14.126 1.00 86.25 101 GLU A O 1
ATOM 831 N N . ASP A 1 102 ? 11.100 15.587 -15.216 1.00 89.25 102 ASP A N 1
ATOM 832 C CA . ASP A 1 102 ? 11.122 16.990 -14.821 1.00 89.25 102 ASP A CA 1
ATOM 833 C C . ASP A 1 102 ? 10.100 17.221 -13.704 1.00 89.25 102 ASP A C 1
ATOM 835 O O . ASP A 1 102 ? 8.891 17.129 -13.913 1.00 89.25 102 ASP A O 1
ATOM 839 N N . LEU A 1 103 ? 10.609 17.553 -12.516 1.00 87.75 103 LEU A N 1
ATOM 840 C CA . LEU A 1 103 ? 9.827 17.757 -11.294 1.00 87.75 103 LEU A CA 1
ATOM 841 C C . LEU A 1 103 ? 8.812 18.903 -11.405 1.00 87.75 103 LEU A C 1
ATOM 843 O O . LEU A 1 103 ? 7.876 18.975 -10.613 1.00 87.75 103 LEU A O 1
ATOM 847 N N . ALA A 1 104 ? 8.989 19.817 -12.363 1.00 89.62 104 ALA A N 1
ATOM 848 C CA . ALA A 1 104 ? 8.034 20.894 -12.596 1.00 89.62 104 ALA A CA 1
ATOM 849 C C . ALA A 1 104 ? 6.778 20.422 -13.350 1.00 89.62 104 ALA A C 1
ATOM 851 O O . ALA A 1 104 ? 5.768 21.133 -13.376 1.00 89.62 104 ALA A O 1
ATOM 852 N N . ASN A 1 105 ? 6.815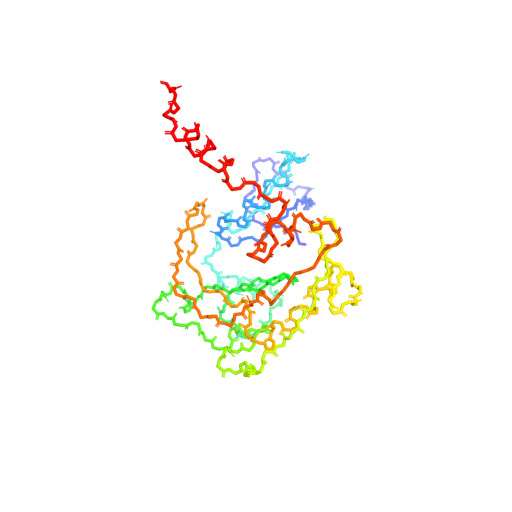 19.240 -13.971 1.00 89.12 105 ASN A N 1
ATOM 853 C CA . ASN A 1 105 ? 5.676 18.694 -14.692 1.00 89.12 105 ASN A CA 1
ATOM 854 C C . ASN A 1 105 ? 4.718 17.972 -13.747 1.00 89.12 105 ASN A C 1
ATOM 856 O O . ASN A 1 105 ? 5.087 17.064 -13.012 1.00 89.12 105 ASN A O 1
ATOM 860 N N . LYS A 1 106 ? 3.432 18.311 -13.850 1.00 86.25 106 LYS A N 1
ATOM 861 C CA . LYS A 1 106 ? 2.365 17.552 -13.194 1.00 86.25 106 LYS A CA 1
ATOM 862 C C . LYS A 1 106 ? 2.097 16.244 -13.959 1.00 86.25 106 LYS A C 1
ATOM 864 O O . LYS A 1 106 ? 2.038 16.280 -15.196 1.00 86.25 106 LYS A O 1
ATOM 869 N N . PRO A 1 107 ? 1.800 15.127 -13.269 1.00 86.81 107 PRO A N 1
ATOM 870 C CA . PRO A 1 107 ? 1.306 13.926 -13.927 1.00 86.81 107 PRO A CA 1
ATOM 871 C C . PRO A 1 107 ? 0.035 14.184 -14.750 1.00 86.81 107 PRO A C 1
ATOM 873 O O . PRO A 1 107 ? -0.871 14.917 -14.332 1.00 86.81 107 PRO A O 1
ATOM 876 N N . LYS A 1 108 ? -0.050 13.571 -15.935 1.00 87.69 108 LYS A N 1
ATOM 877 C CA . LYS A 1 108 ? -1.239 13.656 -16.796 1.00 87.69 108 LYS A CA 1
ATOM 878 C C . LYS A 1 108 ? -2.335 12.705 -16.311 1.00 87.69 108 LYS A C 1
ATOM 880 O O . LYS A 1 108 ? -2.048 11.622 -15.811 1.00 87.69 108 LYS A O 1
ATOM 885 N N . LYS A 1 109 ? -3.602 13.086 -16.517 1.00 85.38 109 LYS A N 1
ATOM 886 C CA . LYS A 1 109 ? -4.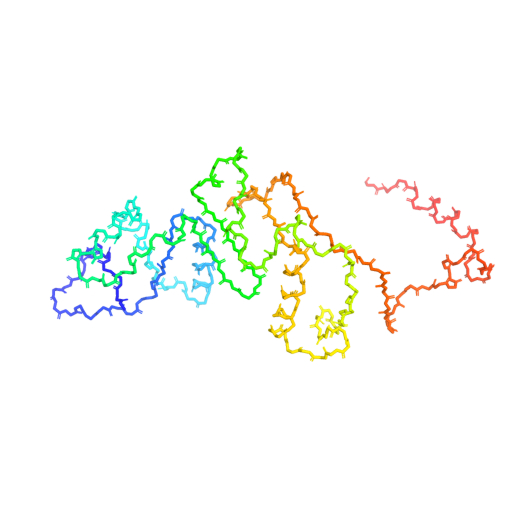767 12.299 -16.064 1.00 85.38 109 LYS A CA 1
ATOM 887 C C . LYS A 1 109 ? -4.832 10.898 -16.689 1.00 85.38 109 LYS A C 1
ATOM 889 O O . LYS A 1 109 ? -5.287 9.965 -16.040 1.00 85.38 109 LYS A O 1
ATOM 894 N N . ASP A 1 110 ? -4.335 10.733 -17.916 1.00 85.25 110 ASP A N 1
ATOM 895 C CA . ASP A 1 110 ? -4.290 9.446 -18.627 1.00 85.25 110 ASP A CA 1
ATOM 896 C C . ASP A 1 110 ? -3.315 8.426 -18.011 1.00 85.25 110 ASP A C 1
ATOM 898 O O . ASP A 1 110 ? -3.363 7.245 -18.355 1.00 85.25 110 ASP A O 1
ATOM 902 N N . MET A 1 111 ? -2.466 8.862 -17.074 1.00 86.38 111 MET A N 1
ATOM 903 C CA . MET A 1 111 ? -1.582 7.999 -16.292 1.00 86.38 111 MET A CA 1
ATOM 904 C C . MET A 1 111 ? -2.336 7.225 -15.198 1.00 86.38 111 MET A C 1
ATOM 906 O O . MET A 1 111 ? -1.933 6.121 -14.821 1.00 86.38 111 MET A O 1
ATOM 910 N N . TYR A 1 112 ? -3.439 7.769 -14.675 1.00 87.69 112 TYR A N 1
ATOM 911 C CA . TYR A 1 112 ? -4.205 7.128 -13.607 1.00 87.69 112 TYR A CA 1
ATOM 912 C C . TYR A 1 112 ? -5.092 6.017 -14.178 1.00 87.69 112 TYR A C 1
ATOM 914 O O . TYR A 1 112 ? -6.212 6.236 -14.626 1.00 87.69 112 TYR A O 1
ATOM 922 N N . MET A 1 113 ? -4.571 4.787 -14.186 1.00 88.25 113 MET A N 1
ATOM 923 C CA . MET A 1 113 ? -5.280 3.636 -14.766 1.00 88.25 113 MET A CA 1
ATOM 924 C C . MET A 1 113 ? -6.187 2.888 -13.777 1.00 88.25 113 MET A C 1
ATOM 926 O O . MET A 1 113 ? -7.006 2.072 -14.201 1.00 88.25 113 MET A O 1
ATOM 930 N N . TRP A 1 114 ? -5.975 3.056 -12.469 1.00 90.25 114 TRP A N 1
ATOM 931 C CA . TRP A 1 114 ? -6.686 2.308 -11.415 1.00 90.25 114 TRP A CA 1
ATOM 932 C C . TRP A 1 114 ? -7.641 3.173 -10.604 1.00 90.25 114 TRP A C 1
ATOM 934 O O . TRP A 1 114 ? -8.644 2.674 -10.098 1.00 90.25 114 TRP A O 1
ATOM 944 N N . THR A 1 115 ? -7.314 4.451 -10.471 1.00 91.69 115 THR A N 1
ATOM 945 C CA . THR A 1 115 ? -8.049 5.427 -9.680 1.00 91.69 115 THR A CA 1
ATOM 946 C C . THR A 1 115 ? -8.618 6.491 -10.601 1.00 91.69 115 THR A C 1
ATOM 948 O O . THR A 1 115 ? -8.009 6.833 -11.613 1.00 91.69 115 THR A O 1
ATOM 951 N N . VAL A 1 116 ? -9.796 7.005 -10.257 1.00 91.12 116 VAL A N 1
ATOM 952 C CA . VAL A 1 116 ? -10.301 8.244 -10.858 1.00 91.12 116 VAL A CA 1
ATOM 953 C C . VAL A 1 116 ? -9.442 9.420 -10.396 1.00 91.12 116 VAL A C 1
ATOM 955 O O . VAL A 1 116 ? -8.792 9.344 -9.350 1.00 91.12 116 VAL A O 1
ATOM 958 N N . ASP A 1 117 ? -9.424 10.505 -11.167 1.00 87.44 117 ASP A N 1
ATOM 959 C CA . ASP A 1 117 ? -8.829 11.755 -10.693 1.00 87.44 117 ASP A CA 1
ATOM 960 C C . ASP A 1 117 ? -9.559 12.202 -9.408 1.00 87.44 117 ASP A C 1
ATOM 962 O O . ASP A 1 117 ? -10.785 12.075 -9.351 1.00 87.44 117 ASP A O 1
ATOM 966 N N . PRO A 1 118 ? -8.863 12.706 -8.372 1.00 84.06 118 PRO A N 1
ATOM 967 C CA . PRO A 1 118 ? -9.518 13.168 -7.149 1.00 84.06 118 PRO A CA 1
ATOM 968 C C . PRO A 1 118 ? -10.609 14.225 -7.390 1.00 84.06 118 PRO A C 1
ATOM 970 O O . PRO A 1 118 ? -11.564 14.287 -6.624 1.00 84.06 118 PRO A O 1
ATOM 973 N N . GLU A 1 119 ? -10.514 15.018 -8.464 1.00 86.31 119 GLU A N 1
ATOM 974 C CA . GLU A 1 119 ? -11.549 15.986 -8.872 1.00 86.31 119 GLU A CA 1
ATOM 975 C C . GLU A 1 119 ? -12.830 15.313 -9.413 1.00 86.31 119 GLU A C 1
ATOM 977 O O . GLU A 1 119 ? -13.877 15.949 -9.489 1.00 86.31 119 GLU A O 1
ATOM 982 N N . GLU A 1 120 ? -12.752 14.039 -9.802 1.00 87.94 120 GLU A N 1
ATOM 983 C CA . GLU A 1 120 ? -13.853 13.220 -10.334 1.00 87.94 120 GLU A CA 1
ATOM 984 C C . GLU A 1 120 ? -14.342 12.163 -9.323 1.00 87.94 120 GLU A C 1
ATOM 986 O O . GLU A 1 120 ? -15.253 11.382 -9.619 1.00 87.94 120 GLU A O 1
ATOM 991 N N . ALA A 1 121 ? -13.734 12.113 -8.134 1.00 89.25 121 ALA A N 1
ATOM 992 C CA . ALA A 1 121 ? -14.133 11.217 -7.059 1.00 89.25 121 ALA A CA 1
ATOM 993 C C . ALA A 1 121 ? -15.537 11.559 -6.532 1.00 89.25 121 ALA A C 1
ATOM 995 O O . ALA A 1 121 ? -16.052 12.664 -6.690 1.00 89.25 121 ALA A O 1
ATOM 996 N N . LYS A 1 122 ? -16.191 10.587 -5.891 1.00 84.00 122 LYS A N 1
ATOM 997 C CA . LYS A 1 122 ? -17.520 10.806 -5.309 1.00 84.00 122 LYS A CA 1
ATOM 998 C C . LYS A 1 122 ? -17.437 11.765 -4.117 1.00 84.00 122 LYS A C 1
ATOM 1000 O O . LYS A 1 122 ? -16.713 11.493 -3.169 1.00 84.00 122 LYS A O 1
ATOM 1005 N N . ASP A 1 123 ? -18.317 12.765 -4.082 1.00 86.62 123 ASP A N 1
ATOM 1006 C CA . ASP A 1 123 ? -18.435 13.684 -2.933 1.00 86.62 123 ASP A CA 1
ATOM 1007 C C . ASP A 1 123 ? -18.918 13.005 -1.639 1.00 86.62 123 ASP A C 1
ATOM 1009 O O . ASP A 1 123 ? -18.741 13.526 -0.538 1.00 86.62 123 ASP A O 1
ATOM 1013 N N . LYS A 1 124 ? -19.601 11.858 -1.755 1.00 90.19 124 LYS A N 1
ATOM 1014 C CA . LYS A 1 124 ? -20.154 11.139 -0.602 1.00 90.19 124 LYS A CA 1
ATOM 1015 C C . LYS A 1 124 ? -19.157 10.099 -0.087 1.00 90.19 124 LYS A C 1
ATOM 1017 O O . LYS A 1 124 ? -18.784 9.221 -0.872 1.00 90.19 1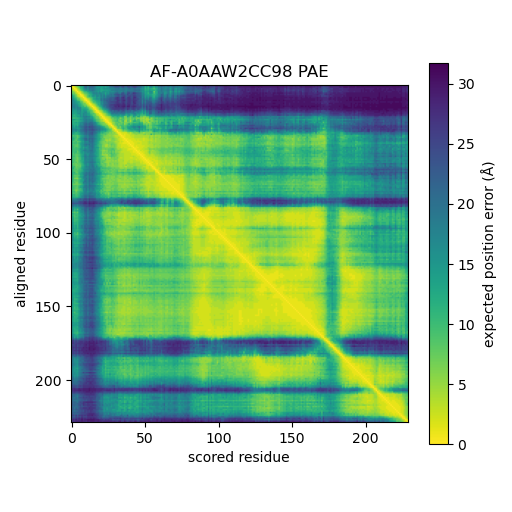24 LYS A O 1
ATOM 1022 N N . PRO A 1 125 ? -18.818 10.115 1.217 1.00 90.94 125 PRO A N 1
ATOM 1023 C CA . PRO A 1 125 ? -17.940 9.111 1.796 1.00 90.94 125 PRO A CA 1
ATOM 1024 C C . PRO A 1 125 ? -18.591 7.726 1.746 1.00 90.94 125 PRO A C 1
ATOM 1026 O O . PRO A 1 125 ? -19.806 7.576 1.908 1.00 90.94 125 PRO A O 1
ATOM 1029 N N . GLU A 1 126 ? -17.765 6.705 1.544 1.00 93.38 126 GLU A N 1
ATOM 1030 C CA . GLU A 1 126 ? -18.161 5.301 1.601 1.00 93.38 126 GLU A CA 1
ATOM 1031 C C . GLU A 1 126 ? -17.538 4.669 2.845 1.00 93.38 126 GLU A C 1
ATOM 1033 O O . GLU A 1 126 ? -16.319 4.651 3.001 1.00 93.38 126 GLU A O 1
ATOM 1038 N N . TYR A 1 127 ? -18.382 4.175 3.749 1.00 94.69 127 TYR A N 1
ATOM 1039 C CA . TYR A 1 127 ? -17.923 3.467 4.937 1.00 94.69 127 TYR A CA 1
ATOM 1040 C C . TYR A 1 127 ? -17.672 2.009 4.586 1.00 94.69 127 TYR A C 1
ATOM 1042 O O . TYR A 1 127 ? -18.553 1.335 4.049 1.00 94.69 127 TYR A O 1
ATOM 1050 N N . ILE A 1 128 ? -16.479 1.533 4.925 1.00 95.56 128 ILE A N 1
ATOM 1051 C CA . ILE A 1 128 ? -16.108 0.130 4.803 1.00 95.56 128 ILE A CA 1
ATOM 1052 C C . ILE A 1 128 ? -15.646 -0.401 6.153 1.00 95.56 128 ILE A C 1
ATOM 1054 O O . ILE A 1 128 ? -14.997 0.306 6.924 1.00 95.56 128 ILE A O 1
ATOM 1058 N N . GLU A 1 129 ? -15.967 -1.657 6.431 1.00 96.31 129 GLU A N 1
ATOM 1059 C CA . GLU A 1 129 ? -15.422 -2.388 7.572 1.00 96.31 129 GLU A CA 1
ATOM 1060 C C . GLU A 1 129 ? -14.375 -3.376 7.066 1.00 96.31 129 GLU A C 1
ATOM 1062 O O . GLU A 1 129 ? -14.636 -4.118 6.123 1.00 96.31 129 GLU A O 1
ATOM 1067 N N . ILE A 1 130 ? -13.192 -3.386 7.676 1.00 96.75 130 ILE A N 1
ATOM 1068 C CA . ILE A 1 130 ? -12.133 -4.350 7.366 1.00 96.75 130 ILE A CA 1
ATOM 1069 C C . ILE A 1 130 ? -11.962 -5.238 8.592 1.00 96.75 130 ILE A C 1
ATOM 1071 O O . ILE A 1 130 ? -11.634 -4.738 9.671 1.00 96.75 130 ILE A O 1
ATOM 1075 N N . GLY A 1 131 ? -12.200 -6.538 8.430 1.00 96.94 131 GLY A N 1
ATOM 1076 C CA . GLY A 1 131 ? -11.881 -7.516 9.463 1.00 96.94 131 GLY A CA 1
ATOM 1077 C C . GLY A 1 131 ? -10.403 -7.869 9.420 1.00 96.94 131 GLY A C 1
ATOM 1078 O O . GLY A 1 131 ? -9.784 -7.907 8.353 1.00 96.94 131 GLY A O 1
ATOM 1079 N N . ILE A 1 132 ? -9.827 -8.047 10.607 1.00 96.19 132 ILE A N 1
ATOM 1080 C CA . ILE A 1 132 ? -8.426 -8.404 10.791 1.00 96.19 132 ILE A CA 1
ATOM 1081 C C . ILE A 1 132 ? -8.368 -9.531 11.814 1.00 96.19 132 ILE A C 1
ATOM 1083 O O . ILE A 1 132 ? -8.712 -9.332 12.981 1.00 96.19 132 ILE A O 1
ATOM 1087 N N . GLU A 1 133 ? -7.852 -10.679 11.392 1.00 94.81 133 GLU A N 1
ATOM 1088 C CA . GLU A 1 133 ? -7.585 -11.823 12.251 1.00 94.81 133 GLU A CA 1
ATOM 1089 C C . GLU A 1 133 ? -6.073 -12.035 12.351 1.00 94.81 133 GLU A C 1
ATOM 1091 O O . GLU A 1 133 ? -5.363 -12.149 11.353 1.00 94.81 133 GLU A O 1
ATOM 1096 N N . SER A 1 134 ? -5.545 -12.050 13.579 1.00 94.50 134 SER A N 1
ATOM 1097 C CA . SER A 1 134 ? -4.115 -12.286 13.843 1.00 94.50 134 SER A CA 1
ATOM 1098 C C . SER A 1 134 ? -3.158 -11.382 13.039 1.00 94.50 134 SER A C 1
ATOM 1100 O O . SER A 1 134 ? -2.066 -11.795 12.653 1.00 94.50 134 SER A O 1
ATOM 1102 N N . GLY A 1 135 ? -3.565 -10.132 12.789 1.00 93.81 135 GLY A N 1
ATOM 1103 C CA . GLY A 1 135 ? -2.784 -9.143 12.037 1.00 93.81 135 GLY A CA 1
ATOM 1104 C C . GLY A 1 135 ? -2.939 -9.215 10.515 1.00 93.81 135 GLY A C 1
ATOM 1105 O O . GLY A 1 135 ? -2.339 -8.398 9.817 1.00 93.81 135 GLY A O 1
ATOM 1106 N N . LEU A 1 136 ? -3.748 -10.140 9.994 1.00 94.19 136 LEU A N 1
ATOM 1107 C CA . LEU A 1 136 ? -4.024 -10.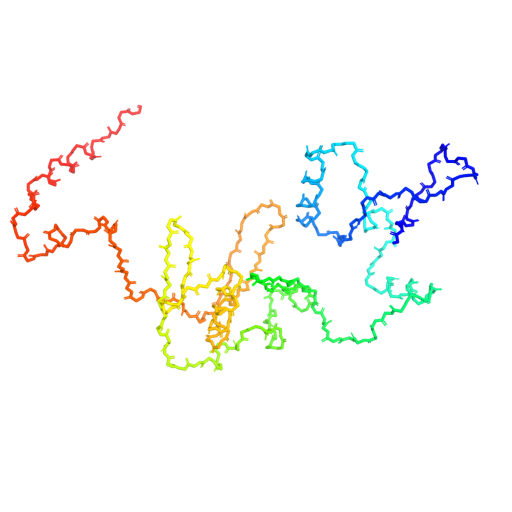277 8.567 1.00 94.19 136 LEU A CA 1
ATOM 1108 C C . LEU A 1 136 ? -5.455 -9.830 8.254 1.00 94.19 136 LEU A C 1
ATOM 1110 O O . LEU A 1 136 ? -6.382 -10.268 8.933 1.00 94.19 136 LEU A O 1
ATOM 1114 N N . PRO A 1 137 ? -5.662 -8.974 7.240 1.00 95.19 137 PRO A N 1
ATOM 1115 C CA . PRO A 1 137 ? -7.005 -8.648 6.796 1.00 95.19 137 PRO A CA 1
ATOM 1116 C C . PRO A 1 137 ? -7.649 -9.876 6.139 1.00 95.19 137 PRO A C 1
ATOM 1118 O O . PRO A 1 137 ? -7.042 -10.501 5.265 1.00 95.19 137 PRO A O 1
ATOM 1121 N N . ASP A 1 138 ? -8.870 -10.207 6.550 1.00 96.00 138 ASP A N 1
ATOM 1122 C CA . ASP A 1 138 ? -9.589 -11.421 6.129 1.00 96.00 138 ASP A CA 1
ATOM 1123 C C . ASP A 1 138 ? -10.942 -11.132 5.461 1.00 96.00 138 ASP A C 1
ATOM 1125 O O . ASP A 1 138 ? -11.489 -11.971 4.742 1.00 96.00 138 ASP A O 1
ATOM 1129 N N . SER A 1 139 ? -11.486 -9.932 5.663 1.00 97.06 139 SER A N 1
ATOM 1130 C CA . SER A 1 139 ? -12.844 -9.599 5.255 1.00 97.06 139 SER A CA 1
ATOM 1131 C C . SER A 1 139 ? -13.031 -8.114 4.963 1.00 97.06 139 SER A C 1
ATOM 1133 O O . SER A 1 139 ? -12.344 -7.244 5.501 1.00 97.06 139 SER A O 1
ATOM 1135 N N . VAL A 1 140 ? -14.000 -7.828 4.092 1.00 97.38 140 VAL A N 1
ATOM 1136 C CA . VAL A 1 140 ? -14.470 -6.473 3.776 1.00 97.38 140 VAL A CA 1
ATOM 1137 C C . VAL A 1 140 ? -15.987 -6.458 3.914 1.00 97.38 140 VAL A C 1
ATOM 1139 O O . VAL A 1 140 ? -16.669 -7.299 3.332 1.00 97.38 140 VAL A O 1
ATOM 1142 N N . ASN A 1 141 ? -16.528 -5.516 4.685 1.00 95.81 141 ASN A N 1
ATOM 1143 C CA . ASN A 1 141 ? -17.953 -5.413 5.010 1.00 95.81 141 ASN A CA 1
ATOM 1144 C C . ASN A 1 141 ? -18.530 -6.739 5.529 1.00 95.81 141 ASN A C 1
ATOM 1146 O O . ASN A 1 141 ? -19.573 -7.197 5.064 1.00 95.81 141 ASN A O 1
ATOM 1150 N N . LEU A 1 142 ? -17.811 -7.366 6.472 1.00 93.56 142 LEU A N 1
ATOM 1151 C CA . LEU A 1 142 ? -18.139 -8.659 7.094 1.00 93.56 142 LEU A CA 1
ATOM 1152 C C . LEU A 1 142 ? -18.146 -9.861 6.136 1.00 93.56 142 LEU A C 1
ATOM 1154 O O . LEU A 1 142 ? -18.503 -10.967 6.534 1.00 93.56 142 LEU A O 1
ATOM 1158 N N . LYS A 1 143 ? -17.753 -9.670 4.875 1.00 96.69 143 LYS A N 1
ATOM 1159 C CA . LYS A 1 143 ? -17.610 -10.752 3.907 1.00 96.69 143 LYS A CA 1
ATOM 1160 C C . LYS A 1 143 ? -16.168 -11.235 3.893 1.00 96.69 143 LYS A C 1
ATOM 1162 O O . LYS A 1 143 ? -15.281 -10.485 3.486 1.00 96.69 143 LYS A O 1
ATOM 1167 N N . GLU A 1 144 ? -15.960 -12.488 4.276 1.00 97.25 144 GLU A N 1
ATOM 1168 C CA . GLU A 1 144 ? -14.668 -13.166 4.161 1.00 97.25 144 GLU A CA 1
ATOM 1169 C C . GLU A 1 144 ? -14.227 -13.275 2.698 1.00 97.25 144 GLU A C 1
ATOM 1171 O O . GLU A 1 144 ? -15.013 -13.593 1.796 1.00 97.25 144 GLU A O 1
ATOM 1176 N N . LEU A 1 145 ? -12.950 -12.995 2.457 1.00 96.50 145 LEU A N 1
ATOM 1177 C CA . LEU A 1 145 ? -12.341 -12.995 1.137 1.00 96.50 145 LEU A CA 1
ATOM 1178 C C . LEU A 1 145 ? -10.961 -13.644 1.212 1.00 96.50 145 LEU A C 1
ATOM 1180 O O . LEU A 1 145 ? -10.221 -13.480 2.177 1.00 96.50 145 LEU A O 1
ATOM 1184 N N . SER A 1 146 ? -10.561 -14.336 0.143 1.00 95.56 146 SER A N 1
ATOM 1185 C CA . SER A 1 146 ? -9.153 -14.711 0.006 1.00 95.56 146 SER A CA 1
ATOM 1186 C C . SER A 1 146 ? -8.285 -13.450 -0.081 1.00 95.56 146 SER A C 1
ATOM 1188 O O . SER A 1 146 ? -8.762 -12.442 -0.617 1.00 95.56 146 SER A O 1
ATOM 1190 N N . PRO A 1 147 ? -7.002 -13.494 0.330 1.00 94.12 147 PRO A N 1
ATOM 1191 C CA . PRO A 1 147 ? -6.129 -12.321 0.287 1.00 94.12 147 PRO A CA 1
ATOM 1192 C C . PRO A 1 147 ? -6.148 -11.619 -1.073 1.00 94.12 147 PRO A C 1
ATOM 1194 O O . PRO A 1 147 ? -6.354 -10.414 -1.152 1.00 94.12 147 PRO A O 1
ATOM 1197 N N . ALA A 1 148 ? -6.057 -12.372 -2.174 1.00 95.31 148 ALA A N 1
ATOM 1198 C CA . ALA A 1 148 ? -6.095 -11.784 -3.509 1.00 95.31 148 ALA A CA 1
ATOM 1199 C C . ALA A 1 148 ? -7.431 -11.088 -3.830 1.00 95.31 148 ALA A C 1
ATOM 1201 O O . ALA A 1 148 ? -7.441 -10.007 -4.416 1.00 95.31 148 ALA A O 1
ATOM 1202 N N . SER A 1 149 ? -8.555 -11.689 -3.431 1.00 96.12 149 SER A N 1
ATOM 1203 C CA . SER A 1 149 ? -9.886 -11.107 -3.649 1.00 96.12 149 SER A CA 1
ATOM 1204 C C . SER A 1 149 ? -10.099 -9.853 -2.807 1.00 96.12 149 SER A C 1
ATOM 1206 O O . SER A 1 149 ? -10.745 -8.919 -3.273 1.00 96.12 149 SER A O 1
ATOM 1208 N N . LEU A 1 150 ? -9.520 -9.815 -1.605 1.00 96.31 150 LEU A N 1
ATOM 1209 C CA . LEU A 1 150 ? -9.534 -8.652 -0.728 1.00 96.31 150 LEU A CA 1
ATOM 1210 C C . LEU A 1 150 ? -8.832 -7.461 -1.394 1.00 96.31 150 LEU A C 1
ATOM 1212 O O . LEU A 1 150 ? -9.430 -6.392 -1.484 1.00 96.31 150 LEU A O 1
ATOM 1216 N N . PHE A 1 151 ? -7.639 -7.654 -1.974 1.00 94.81 151 PHE A N 1
ATOM 1217 C CA . PHE A 1 151 ? -6.959 -6.597 -2.745 1.00 94.81 151 PHE A CA 1
ATOM 1218 C C . PHE A 1 151 ? -7.756 -6.143 -3.958 1.00 94.81 151 PHE A C 1
ATOM 1220 O O . PHE A 1 151 ? -7.875 -4.946 -4.202 1.00 94.81 151 PHE A O 1
ATOM 1227 N N . VAL A 1 152 ? -8.338 -7.078 -4.712 1.00 95.25 152 VAL A N 1
ATOM 1228 C CA . VAL A 1 152 ? -9.181 -6.731 -5.864 1.00 95.25 152 VAL A CA 1
ATOM 1229 C C . VAL A 1 152 ? -10.383 -5.891 -5.434 1.00 95.25 152 VAL A C 1
ATOM 1231 O O . VAL A 1 152 ? -10.735 -4.941 -6.131 1.00 95.25 152 VAL A O 1
ATOM 1234 N N . GLU A 1 153 ? -11.023 -6.225 -4.316 1.00 95.69 153 GLU A N 1
ATOM 1235 C CA . GLU A 1 153 ? -12.190 -5.492 -3.834 1.00 95.69 153 GLU A CA 1
ATOM 1236 C C . GLU A 1 153 ? -11.815 -4.111 -3.292 1.00 95.69 153 GLU A C 1
ATOM 1238 O O . GLU A 1 153 ? -12.413 -3.115 -3.700 1.00 95.69 153 GLU A O 1
ATOM 1243 N N . LEU A 1 154 ? -10.768 -4.026 -2.467 1.00 95.12 154 LEU A N 1
ATOM 1244 C CA . LEU A 1 154 ? -10.270 -2.750 -1.958 1.00 95.12 154 LEU A CA 1
ATOM 1245 C C . LEU A 1 154 ? -9.796 -1.834 -3.089 1.00 95.12 154 LEU A C 1
ATOM 1247 O O . LEU A 1 154 ? -10.179 -0.671 -3.089 1.00 95.12 154 LEU A O 1
ATOM 1251 N N . ASN A 1 155 ? -9.079 -2.352 -4.095 1.00 95.00 155 ASN A N 1
ATOM 1252 C CA . ASN A 1 155 ? -8.650 -1.572 -5.262 1.00 95.00 155 ASN A CA 1
ATOM 1253 C C . ASN A 1 155 ? -9.834 -0.999 -6.054 1.00 95.00 155 ASN A C 1
ATOM 1255 O O . ASN A 1 155 ? -9.749 0.103 -6.589 1.00 95.00 155 ASN A O 1
ATOM 1259 N N . LYS A 1 156 ? -10.960 -1.721 -6.144 1.00 94.12 156 LYS A N 1
ATOM 1260 C CA . LYS A 1 156 ? -12.174 -1.192 -6.791 1.00 94.12 156 LYS A CA 1
ATOM 1261 C C . LYS A 1 156 ? -12.820 -0.085 -5.972 1.00 94.12 156 LYS A C 1
ATOM 1263 O O . LYS A 1 156 ? -13.383 0.837 -6.557 1.00 94.12 156 LYS A O 1
ATOM 1268 N N . ILE A 1 157 ? -12.835 -0.220 -4.648 1.00 94.38 157 ILE A N 1
ATOM 1269 C CA . ILE A 1 157 ? -13.427 0.776 -3.751 1.00 94.38 157 ILE A CA 1
ATOM 1270 C C . ILE A 1 157 ? -12.548 2.028 -3.759 1.00 94.38 157 ILE A C 1
ATOM 1272 O O . ILE A 1 157 ? -13.028 3.089 -4.151 1.00 94.38 157 ILE A O 1
ATOM 1276 N N . SER A 1 158 ? -11.257 1.896 -3.444 1.00 93.12 158 SER A N 1
ATOM 1277 C CA . SER A 1 158 ? -10.288 2.998 -3.454 1.00 93.12 158 SER A CA 1
ATOM 1278 C C . SER A 1 158 ? -10.209 3.679 -4.820 1.00 93.12 158 SER A C 1
ATOM 1280 O O . SER A 1 158 ? -10.232 4.906 -4.898 1.00 93.12 158 SER A O 1
ATOM 1282 N N . GLY A 1 159 ? -10.237 2.888 -5.898 1.00 92.88 159 GLY A N 1
ATOM 1283 C CA . GLY A 1 159 ? -10.235 3.358 -7.278 1.00 92.88 159 GLY A CA 1
ATOM 1284 C C . GLY A 1 159 ? -11.345 4.362 -7.588 1.00 92.88 159 GLY A C 1
ATOM 1285 O O . GLY A 1 159 ? -11.086 5.396 -8.196 1.00 92.88 159 GLY A O 1
ATOM 1286 N N . LYS A 1 160 ? -12.573 4.104 -7.116 1.00 93.06 160 LYS A N 1
ATOM 1287 C CA . LYS A 1 160 ? -13.737 4.994 -7.315 1.00 93.06 160 LYS A CA 1
ATOM 1288 C C . LYS A 1 160 ? -13.643 6.309 -6.542 1.00 93.06 160 LYS A C 1
ATOM 1290 O O . LYS A 1 160 ? -14.355 7.250 -6.878 1.00 93.06 160 LYS A O 1
ATOM 1295 N N . HIS A 1 161 ? -12.830 6.337 -5.492 1.00 92.94 161 HIS A N 1
ATOM 1296 C CA . HIS A 1 161 ? -12.667 7.488 -4.607 1.00 92.94 161 HIS A CA 1
ATOM 1297 C C . HIS A 1 161 ? -11.344 8.219 -4.840 1.00 92.94 161 HIS A C 1
ATOM 1299 O O . HIS A 1 161 ? -11.055 9.154 -4.115 1.00 92.94 161 HIS A O 1
ATOM 1305 N N . GLY A 1 162 ? -10.532 7.818 -5.825 1.00 91.56 162 GLY A N 1
ATOM 1306 C CA . GLY A 1 162 ? -9.242 8.464 -6.101 1.00 91.56 162 GLY A CA 1
ATOM 1307 C C . GLY A 1 162 ? -8.149 8.166 -5.063 1.00 91.56 162 GLY A C 1
ATOM 1308 O O . GLY A 1 162 ? -7.118 8.833 -5.042 1.00 91.56 162 GLY A O 1
ATOM 1309 N N . ILE A 1 163 ? -8.360 7.183 -4.181 1.00 91.50 163 ILE A N 1
ATOM 1310 C CA . ILE A 1 163 ? -7.465 6.888 -3.051 1.00 91.50 163 ILE A CA 1
ATOM 1311 C C . ILE A 1 163 ? -6.235 6.108 -3.530 1.00 91.50 163 ILE A C 1
ATOM 1313 O O . ILE A 1 163 ? -6.356 5.147 -4.289 1.00 91.50 163 ILE A O 1
ATOM 1317 N N . GLY A 1 164 ? -5.056 6.471 -3.014 1.00 89.00 164 GLY A N 1
ATOM 1318 C CA . GLY A 1 164 ? -3.801 5.743 -3.246 1.00 89.00 164 GLY A CA 1
ATOM 1319 C C . GLY A 1 164 ? -2.935 6.290 -4.383 1.00 89.00 164 GLY A C 1
ATOM 1320 O O . GLY A 1 164 ? -2.035 5.593 -4.845 1.00 89.00 164 GLY A O 1
ATOM 1321 N N . GLN A 1 165 ? -3.192 7.517 -4.844 1.00 90.38 165 GLN A N 1
ATOM 1322 C CA . GLN A 1 165 ? -2.285 8.233 -5.742 1.00 90.38 165 GLN A CA 1
ATOM 1323 C C . GLN A 1 165 ? -1.138 8.847 -4.934 1.00 90.38 165 GLN A C 1
ATOM 1325 O O . GLN A 1 165 ? -1.375 9.597 -3.990 1.00 90.38 165 GLN A O 1
ATOM 1330 N N . ILE A 1 166 ? 0.095 8.502 -5.299 1.00 88.56 166 ILE A N 1
ATOM 1331 C CA . ILE A 1 166 ? 1.313 8.994 -4.656 1.00 88.56 166 ILE A CA 1
ATOM 1332 C C . ILE A 1 166 ? 2.251 9.489 -5.754 1.00 88.56 166 ILE A C 1
ATOM 1334 O O . ILE A 1 166 ? 2.553 8.740 -6.683 1.00 88.56 166 ILE A O 1
ATOM 1338 N N . ASP A 1 167 ? 2.692 10.738 -5.632 1.00 87.75 167 ASP A N 1
ATOM 1339 C CA . ASP A 1 167 ? 3.792 11.308 -6.408 1.00 87.75 167 ASP A CA 1
ATOM 1340 C C . ASP A 1 167 ? 5.000 11.414 -5.473 1.00 87.75 167 ASP A C 1
ATOM 1342 O O . ASP A 1 167 ? 4.854 11.849 -4.330 1.00 87.75 167 ASP A O 1
ATOM 1346 N N . MET A 1 168 ? 6.159 10.911 -5.895 1.00 87.12 168 MET A N 1
ATOM 1347 C CA . MET A 1 168 ? 7.327 10.821 -5.022 1.00 87.12 168 MET A CA 1
ATOM 1348 C C . MET A 1 168 ? 8.640 10.967 -5.782 1.00 87.12 168 MET A C 1
ATOM 1350 O O . MET A 1 168 ? 8.819 10.431 -6.876 1.00 87.12 168 MET A O 1
ATOM 1354 N N . VAL A 1 169 ? 9.609 11.604 -5.124 1.00 85.94 169 VAL A N 1
ATOM 1355 C CA . VAL A 1 169 ? 11.015 11.589 -5.529 1.00 85.94 169 VAL A CA 1
ATOM 1356 C C . VAL A 1 169 ? 11.765 10.618 -4.624 1.00 85.94 169 VAL A C 1
ATOM 1358 O O . VAL A 1 169 ? 11.974 10.872 -3.440 1.00 85.94 169 VAL A O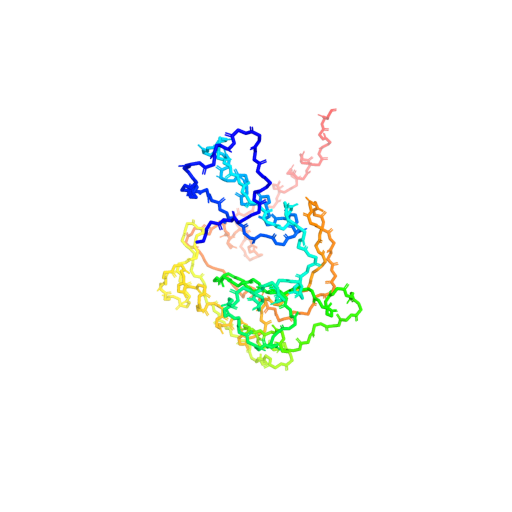 1
ATOM 1361 N N . GLU A 1 170 ? 12.183 9.481 -5.175 1.00 79.69 170 GLU A N 1
ATOM 1362 C CA . GLU A 1 170 ? 12.884 8.449 -4.410 1.00 79.69 170 GLU A CA 1
ATOM 1363 C C . GLU A 1 170 ? 14.401 8.443 -4.641 1.00 79.69 170 GLU A C 1
ATOM 1365 O O . GLU A 1 170 ? 14.911 8.604 -5.754 1.00 79.69 170 GLU A O 1
ATOM 1370 N N . ASN A 1 171 ? 15.148 8.163 -3.573 1.00 79.00 171 ASN A N 1
ATOM 1371 C CA . ASN A 1 171 ? 16.568 7.850 -3.668 1.00 79.00 171 ASN A CA 1
ATOM 1372 C C . ASN A 1 171 ? 16.755 6.352 -3.936 1.00 79.00 171 ASN A C 1
ATOM 1374 O O . ASN A 1 171 ? 16.378 5.508 -3.125 1.00 79.00 171 ASN A O 1
ATOM 1378 N N . ARG A 1 172 ? 17.446 6.012 -5.027 1.00 72.25 172 ARG A N 1
ATOM 1379 C CA . ARG A 1 172 ? 17.577 4.633 -5.543 1.00 72.25 172 ARG A CA 1
ATOM 1380 C C . ARG A 1 172 ? 18.454 3.677 -4.712 1.00 72.25 172 ARG A C 1
ATOM 1382 O O . ARG A 1 172 ? 18.589 2.516 -5.088 1.00 72.25 172 ARG A O 1
ATOM 1389 N N . LEU A 1 173 ? 19.077 4.144 -3.625 1.00 60.09 173 LEU A N 1
ATOM 1390 C CA . LEU A 1 173 ? 19.934 3.315 -2.758 1.00 60.09 173 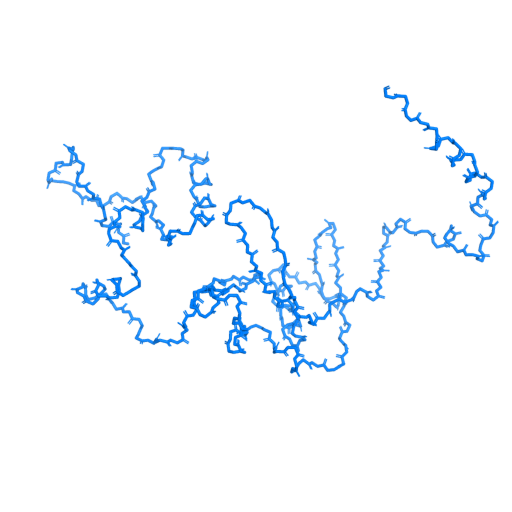LEU A CA 1
ATOM 1391 C C . LEU A 1 173 ? 19.730 3.573 -1.249 1.00 60.09 173 LEU A C 1
ATOM 1393 O O . LEU A 1 173 ? 19.886 2.643 -0.464 1.00 60.09 173 LEU A O 1
ATOM 1397 N N . VAL A 1 174 ? 19.379 4.801 -0.825 1.00 43.06 174 VAL A N 1
ATOM 1398 C CA . VAL A 1 174 ? 19.178 5.172 0.595 1.00 43.06 174 VAL A CA 1
ATOM 1399 C C . VAL A 1 174 ? 18.135 6.311 0.744 1.00 43.06 174 VAL A C 1
ATOM 1401 O O . VAL A 1 174 ? 18.337 7.384 0.190 1.00 43.06 174 VAL A O 1
ATOM 1404 N N . ARG A 1 175 ? 17.043 6.043 1.487 1.00 36.41 175 ARG A N 1
ATOM 1405 C CA . ARG A 1 175 ? 15.878 6.872 1.952 1.00 36.41 175 ARG A CA 1
ATOM 1406 C C . ARG A 1 175 ? 16.114 8.397 2.119 1.00 36.41 175 ARG A C 1
ATOM 1408 O O . ARG A 1 175 ? 17.206 8.745 2.541 1.00 36.41 175 ARG A O 1
ATOM 1415 N N . TRP A 1 176 ? 15.194 9.374 2.016 1.00 38.88 176 TRP A N 1
ATOM 1416 C CA . TRP A 1 176 ? 13.897 9.700 1.358 1.00 38.88 176 TRP A CA 1
ATOM 1417 C C . TRP A 1 176 ? 13.814 11.257 1.376 1.00 38.88 176 TRP A C 1
ATOM 1419 O O . TRP A 1 176 ? 14.303 11.847 2.339 1.00 38.88 176 TRP A O 1
ATOM 1429 N N . TYR A 1 177 ? 13.154 11.904 0.406 1.00 38.88 177 TYR A N 1
ATOM 1430 C CA . TYR A 1 177 ? 12.514 13.226 0.570 1.00 38.88 177 TYR A CA 1
ATOM 1431 C C . TYR A 1 177 ? 11.102 13.148 -0.033 1.00 38.88 177 TYR A C 1
ATOM 1433 O O . TYR A 1 177 ? 10.896 12.425 -1.003 1.00 38.88 177 TYR A O 1
ATOM 1441 N N . GLU A 1 178 ? 10.131 13.830 0.569 1.00 44.09 178 GLU A N 1
ATOM 1442 C CA . GLU A 1 178 ? 8.716 13.794 0.179 1.00 44.09 178 GLU A CA 1
ATOM 1443 C C . GLU A 1 178 ? 8.317 15.171 -0.355 1.00 44.09 178 GLU A C 1
ATOM 1445 O O . GLU A 1 178 ? 8.663 16.179 0.263 1.00 44.09 178 GLU A O 1
ATOM 1450 N N . ASP A 1 179 ? 7.610 15.214 -1.485 1.00 43.84 179 ASP A N 1
ATOM 1451 C CA . ASP A 1 179 ? 7.033 16.446 -2.019 1.00 43.84 179 ASP A CA 1
ATOM 1452 C C . ASP A 1 179 ? 5.562 16.249 -2.405 1.00 43.84 179 ASP A C 1
ATOM 1454 O O . ASP A 1 179 ? 5.101 15.142 -2.668 1.00 43.84 179 ASP A O 1
ATOM 1458 N N . GLN A 1 180 ? 4.846 17.372 -2.344 1.00 44.28 180 GLN A N 1
ATOM 1459 C CA . GLN A 1 180 ? 3.401 17.612 -2.470 1.00 44.28 180 GLN A CA 1
ATOM 1460 C C . GLN A 1 180 ? 2.533 16.466 -3.025 1.00 44.28 180 GLN A C 1
ATOM 1462 O O . GLN A 1 180 ? 2.475 16.194 -4.223 1.00 44.28 180 GLN A O 1
ATOM 1467 N N . LEU A 1 181 ? 1.708 15.913 -2.140 1.00 48.59 181 LEU A N 1
ATOM 1468 C CA . LEU A 1 181 ? 0.704 14.906 -2.449 1.00 48.59 181 LEU A CA 1
ATOM 1469 C C . LEU A 1 181 ? -0.690 15.532 -2.598 1.00 48.59 181 LEU A C 1
ATOM 1471 O O . LEU A 1 181 ? -1.115 16.373 -1.802 1.00 48.59 181 LEU A O 1
ATOM 1475 N N . LYS A 1 182 ? -1.435 15.088 -3.612 1.00 48.22 182 LYS A N 1
ATOM 1476 C CA . LYS A 1 182 ? -2.880 15.316 -3.714 1.00 48.22 182 LYS A CA 1
ATOM 1477 C C . LYS A 1 182 ? -3.595 14.080 -3.188 1.00 48.22 182 LYS A C 1
ATOM 1479 O O . LYS A 1 182 ? -3.415 13.002 -3.744 1.00 48.22 182 LYS A O 1
ATOM 1484 N N . TYR A 1 183 ? -4.415 14.230 -2.153 1.00 52.78 183 TYR A N 1
ATOM 1485 C CA . TYR A 1 183 ? -5.054 13.088 -1.504 1.00 52.78 183 TYR A CA 1
ATOM 1486 C C . TYR A 1 183 ? -6.567 13.103 -1.690 1.00 52.78 183 TYR A C 1
ATOM 1488 O O . TYR A 1 183 ? -7.235 14.073 -1.339 1.00 52.78 183 TYR A O 1
ATOM 1496 N N . ALA A 1 184 ? -7.102 11.978 -2.152 1.00 61.47 184 ALA A N 1
ATOM 1497 C CA . ALA A 1 184 ? -8.337 11.474 -1.581 1.00 61.47 184 ALA A CA 1
ATOM 1498 C C . ALA A 1 184 ? -7.985 10.720 -0.292 1.00 61.47 184 ALA A C 1
ATOM 1500 O O . ALA A 1 184 ? -7.052 9.911 -0.273 1.00 61.47 184 ALA A O 1
ATOM 1501 N N . GLU A 1 185 ? -8.687 11.029 0.792 1.00 76.38 185 GLU A N 1
ATOM 1502 C CA . GLU A 1 185 ? -8.287 10.630 2.139 1.00 76.38 185 GLU A CA 1
ATOM 1503 C C . GLU A 1 185 ? -8.997 9.349 2.594 1.00 76.38 185 GLU A C 1
ATOM 1505 O O . GLU A 1 185 ? -10.193 9.158 2.369 1.00 76.38 185 GLU A O 1
ATOM 1510 N N . LEU A 1 186 ? -8.256 8.472 3.275 1.00 83.50 186 LEU A N 1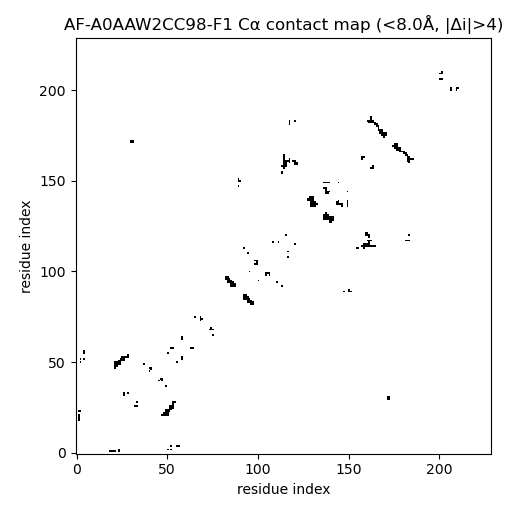
ATOM 1511 C CA . LEU A 1 186 ? -8.813 7.349 4.020 1.00 83.50 186 LEU A CA 1
ATOM 1512 C C . LEU A 1 186 ? -8.778 7.695 5.509 1.00 83.50 186 LEU A C 1
ATOM 1514 O O . LEU A 1 186 ? -7.707 7.781 6.105 1.00 83.50 186 LEU A O 1
ATOM 1518 N N . ILE A 1 187 ? -9.954 7.863 6.110 1.00 87.38 187 ILE A N 1
ATOM 1519 C CA . ILE A 1 187 ? -10.091 8.274 7.509 1.00 87.38 187 ILE A CA 1
ATOM 1520 C C . ILE A 1 187 ? -10.650 7.109 8.325 1.00 87.38 187 ILE A C 1
ATOM 1522 O O . ILE A 1 187 ? -11.672 6.516 7.976 1.00 87.38 187 ILE A O 1
ATOM 1526 N N . SER A 1 188 ? -9.996 6.788 9.443 1.00 88.62 188 SER A N 1
ATOM 1527 C CA . SER A 1 188 ? -10.515 5.800 10.393 1.00 88.62 188 SER A CA 1
ATOM 1528 C C . SER A 1 188 ? -11.734 6.362 11.124 1.00 88.62 188 SER A C 1
ATOM 1530 O O . SER A 1 188 ? -11.615 7.303 11.905 1.00 88.62 188 SER A O 1
ATOM 1532 N N . ALA A 1 189 ? -12.909 5.780 10.876 1.00 91.38 189 ALA A N 1
ATOM 1533 C CA . ALA A 1 189 ? -14.160 6.210 11.502 1.00 91.38 189 ALA A CA 1
ATOM 1534 C C . ALA A 1 189 ? -14.387 5.599 12.897 1.00 91.38 189 ALA A C 1
ATOM 1536 O O . ALA A 1 189 ? -15.083 6.178 13.728 1.00 91.38 189 ALA A O 1
ATOM 1537 N N . GLY A 1 190 ? -13.830 4.417 13.165 1.00 92.00 190 GLY A N 1
ATOM 1538 C CA . GLY A 1 190 ? -14.078 3.685 14.402 1.00 92.00 190 GLY A CA 1
ATOM 1539 C C . GLY A 1 190 ? -13.330 2.360 14.459 1.00 92.00 190 GLY A C 1
ATOM 1540 O O . GLY A 1 190 ? -12.790 1.886 13.462 1.00 92.00 190 GLY A O 1
ATOM 1541 N N . ARG A 1 191 ? -13.269 1.767 15.656 1.00 95.38 191 ARG A N 1
ATOM 1542 C CA . ARG A 1 191 ? -12.561 0.505 15.918 1.00 95.38 191 ARG A CA 1
ATOM 1543 C C . ARG A 1 191 ? -13.351 -0.331 16.915 1.00 95.38 191 ARG A C 1
ATOM 1545 O O . ARG A 1 191 ? -13.869 0.211 17.887 1.00 95.38 191 ARG A O 1
ATOM 1552 N N . ARG A 1 192 ? -13.377 -1.648 16.722 1.00 94.06 192 ARG A N 1
ATOM 1553 C CA . ARG A 1 192 ? -13.885 -2.613 17.706 1.00 94.06 192 ARG A CA 1
ATOM 1554 C C . ARG A 1 192 ? -13.013 -3.858 17.705 1.00 94.06 192 ARG A C 1
ATOM 1556 O O . ARG A 1 192 ? -12.507 -4.248 16.660 1.00 94.06 192 ARG A O 1
ATOM 1563 N N . SER A 1 193 ? -12.820 -4.462 18.872 1.00 95.56 193 SER A N 1
ATOM 1564 C CA . SER A 1 193 ? -12.107 -5.731 18.994 1.00 95.56 193 SER A CA 1
ATOM 1565 C C . SER A 1 193 ? -12.526 -6.452 20.275 1.00 95.56 193 SER A C 1
ATOM 1567 O O . SER A 1 193 ? -12.577 -5.804 21.324 1.00 95.56 193 SER A O 1
ATOM 1569 N N . PRO A 1 194 ? -12.772 -7.775 20.232 1.00 93.94 194 PRO A N 1
ATOM 1570 C CA . PRO A 1 194 ? -12.942 -8.572 21.447 1.00 93.94 194 PRO A CA 1
ATOM 1571 C C . PRO A 1 194 ? -11.650 -8.648 22.281 1.00 93.94 194 PRO A C 1
ATOM 1573 O O . PRO A 1 194 ? -11.708 -8.939 23.470 1.00 93.94 194 PRO A O 1
ATOM 1576 N N . TYR A 1 195 ? -10.497 -8.330 21.683 1.00 95.31 195 TYR A N 1
ATOM 1577 C CA . TYR A 1 195 ? -9.185 -8.261 22.335 1.00 95.31 195 TYR A CA 1
ATOM 1578 C C . TYR A 1 195 ? -8.746 -6.813 22.605 1.00 95.31 195 TYR A C 1
ATOM 1580 O O . TYR A 1 195 ? -7.554 -6.512 22.673 1.00 95.31 195 TYR A O 1
ATOM 1588 N N . SER A 1 196 ? -9.701 -5.882 22.699 1.00 95.31 196 SER A N 1
ATOM 1589 C CA . SER A 1 196 ? -9.402 -4.479 22.968 1.00 95.31 196 SER A CA 1
ATOM 1590 C C . SER A 1 196 ? -8.740 -4.310 24.337 1.00 95.31 196 SER A C 1
ATOM 1592 O O . SER A 1 196 ? -9.324 -4.643 25.364 1.00 95.31 196 SER A O 1
ATOM 1594 N N . LEU A 1 197 ? -7.548 -3.709 24.351 1.00 95.69 197 LEU A N 1
ATOM 1595 C CA . LEU A 1 197 ? -6.915 -3.224 25.582 1.00 95.69 197 LEU A CA 1
ATOM 1596 C C . LEU A 1 197 ? -7.464 -1.858 26.021 1.00 95.69 197 LEU A C 1
ATOM 1598 O O . LEU A 1 197 ? -7.166 -1.399 27.121 1.00 95.69 197 LEU A O 1
ATOM 1602 N N . TYR A 1 198 ? -8.264 -1.198 25.175 1.00 94.12 198 TYR A N 1
ATOM 1603 C CA . TYR A 1 198 ? -8.943 0.033 25.562 1.00 94.12 198 TYR A CA 1
ATOM 1604 C C . TYR A 1 198 ? -10.018 -0.269 26.610 1.00 94.12 198 TYR A C 1
ATOM 1606 O O . TYR A 1 198 ? -10.909 -1.090 26.384 1.00 94.12 198 TYR A O 1
ATOM 1614 N N . ARG A 1 199 ? -9.926 0.435 27.739 1.00 90.00 199 ARG A N 1
ATOM 1615 C CA . ARG A 1 199 ? -10.821 0.349 28.893 1.00 90.00 199 ARG A CA 1
ATOM 1616 C C . ARG A 1 199 ? -11.548 1.682 29.060 1.00 90.00 199 ARG A C 1
ATOM 1618 O O . ARG A 1 199 ? -10.984 2.644 29.585 1.00 90.00 199 ARG A O 1
ATOM 1625 N N . GLN A 1 200 ? -12.788 1.748 28.567 1.00 88.56 200 GLN A N 1
ATOM 1626 C CA . GLN A 1 200 ? -13.613 2.964 28.611 1.00 88.56 200 GLN A CA 1
ATOM 1627 C C . GLN A 1 200 ? -13.887 3.426 30.048 1.00 88.56 200 GLN A C 1
ATOM 1629 O O . GLN A 1 200 ? -13.917 4.616 30.322 1.00 88.56 200 GLN A O 1
ATOM 1634 N N . ASP A 1 201 ? -14.031 2.482 30.967 1.00 87.25 201 ASP A N 1
ATOM 1635 C CA . ASP A 1 201 ? -14.278 2.681 32.394 1.00 87.25 201 ASP A CA 1
ATOM 1636 C C . ASP A 1 201 ? -13.073 3.259 33.165 1.00 87.25 201 ASP A C 1
ATOM 1638 O O . ASP A 1 201 ? -13.237 3.837 34.234 1.00 87.25 201 ASP A O 1
ATOM 1642 N N . ILE A 1 202 ? -11.861 3.138 32.618 1.00 86.44 202 ILE A N 1
ATOM 1643 C CA . ILE A 1 202 ? -10.658 3.823 33.125 1.00 86.44 202 ILE A CA 1
ATOM 1644 C C . ILE A 1 202 ? -10.481 5.184 32.438 1.00 86.44 202 ILE A C 1
ATOM 1646 O O . ILE A 1 202 ? -9.966 6.123 33.033 1.00 86.44 202 ILE A O 1
ATOM 1650 N N . SER A 1 203 ? -10.894 5.288 31.173 1.00 86.81 203 SER A N 1
ATOM 1651 C CA . SER A 1 203 ? -10.641 6.463 30.328 1.00 86.81 203 SER A CA 1
ATOM 1652 C C . SER A 1 203 ? -11.735 7.534 30.403 1.00 86.81 203 SER A C 1
ATOM 1654 O O . SER A 1 203 ? -11.556 8.621 29.859 1.00 86.81 203 SER A O 1
ATOM 1656 N N . SER A 1 204 ? -12.890 7.222 30.992 1.00 83.56 204 SER A N 1
ATOM 1657 C CA . SER A 1 204 ? -14.031 8.134 31.057 1.00 83.56 204 SER A CA 1
ATOM 1658 C C . SER A 1 204 ? -13.866 9.166 32.172 1.00 83.56 204 SER A C 1
ATOM 1660 O O . SER A 1 204 ? -13.424 8.850 33.273 1.00 83.56 204 SER A O 1
ATOM 1662 N N . PHE A 1 205 ? -14.301 10.398 31.897 1.00 79.31 205 PHE A N 1
ATOM 1663 C CA . PHE A 1 205 ? -14.417 11.465 32.897 1.00 79.31 205 PHE A CA 1
ATOM 1664 C C . PHE A 1 205 ? -15.619 11.282 33.838 1.00 79.31 205 PHE A C 1
ATOM 1666 O O . PHE A 1 205 ? -15.744 12.002 34.823 1.00 79.31 205 PHE A O 1
ATOM 1673 N N . GLU A 1 206 ? -16.518 10.348 33.528 1.00 75.44 206 GLU A N 1
ATOM 1674 C CA . GLU A 1 206 ? -17.753 10.120 34.286 1.00 75.44 206 GLU A CA 1
ATOM 1675 C C . GLU A 1 206 ? -17.607 9.000 35.331 1.00 75.44 206 GLU A C 1
ATOM 1677 O O . GLU A 1 206 ? -18.392 8.923 36.276 1.00 75.44 206 GLU A O 1
ATOM 1682 N N . SER A 1 207 ? -16.600 8.128 35.198 1.00 64.56 207 SER A N 1
ATOM 1683 C CA . SER A 1 207 ? -16.380 6.977 36.081 1.00 64.56 207 SER A CA 1
ATOM 1684 C C . SER A 1 207 ? -15.255 7.242 37.085 1.00 64.56 207 SER A C 1
ATOM 1686 O O . SER A 1 207 ? -14.086 6.964 36.835 1.00 64.56 207 SER A O 1
ATOM 1688 N N . ASN A 1 208 ? -15.615 7.727 38.273 1.00 60.53 208 ASN A N 1
ATOM 1689 C CA . ASN A 1 208 ? -14.661 8.199 39.291 1.00 60.53 208 ASN A CA 1
ATOM 1690 C C . ASN A 1 208 ? -14.085 7.118 40.229 1.00 60.53 208 ASN A C 1
ATOM 1692 O O . ASN A 1 208 ? -13.551 7.456 41.283 1.00 60.53 208 ASN A O 1
ATOM 1696 N N . HIS A 1 209 ? -14.222 5.825 39.917 1.00 70.75 209 HIS A N 1
ATOM 1697 C CA . HIS A 1 209 ? -13.958 4.767 40.910 1.00 70.75 209 HIS A CA 1
ATOM 1698 C C . HIS A 1 209 ? -12.904 3.725 40.524 1.00 70.75 209 HIS A C 1
ATOM 1700 O O . HIS A 1 209 ? -12.606 2.866 41.347 1.00 70.75 209 HIS A O 1
ATOM 1706 N N . ILE A 1 210 ? -12.346 3.766 39.310 1.00 83.25 210 ILE A N 1
ATOM 1707 C CA . ILE A 1 210 ? -11.411 2.724 38.840 1.00 83.25 210 ILE A CA 1
ATOM 1708 C C . ILE A 1 210 ? -9.971 3.243 38.734 1.00 83.25 210 ILE A C 1
ATOM 1710 O O . ILE A 1 210 ? -9.041 2.494 39.019 1.00 83.25 210 ILE A O 1
ATOM 1714 N N . TYR A 1 211 ? -9.774 4.510 38.358 1.00 83.38 211 TYR A N 1
ATOM 1715 C CA . TYR A 1 211 ? -8.454 5.143 38.325 1.00 83.38 211 TYR A CA 1
ATOM 1716 C C . TYR A 1 211 ? -8.240 6.033 39.554 1.00 83.38 211 TYR A C 1
ATOM 1718 O O . TYR A 1 211 ? -9.036 6.942 39.798 1.00 83.38 211 TYR A O 1
ATOM 1726 N N . ASP A 1 212 ? -7.158 5.798 40.299 1.00 87.06 212 ASP A N 1
ATOM 1727 C CA . ASP A 1 212 ? -6.773 6.613 41.454 1.00 87.06 212 ASP A CA 1
ATOM 1728 C C . ASP A 1 212 ? -5.857 7.768 41.011 1.00 87.06 212 ASP A C 1
ATOM 1730 O O . ASP A 1 212 ? -4.668 7.597 40.745 1.00 87.06 212 ASP A O 1
ATOM 1734 N N . GLN A 1 213 ? -6.429 8.966 40.882 1.00 87.12 213 GLN A N 1
ATOM 1735 C CA . GLN A 1 213 ? -5.728 10.166 40.400 1.00 87.12 213 GLN A CA 1
ATOM 1736 C C . GLN A 1 213 ? -4.443 10.503 41.195 1.00 87.12 213 GLN A C 1
ATOM 1738 O O . GLN A 1 213 ? -3.439 10.864 40.573 1.00 87.12 213 GLN A O 1
ATOM 1743 N N . PRO A 1 214 ? -4.412 10.385 42.539 1.00 90.69 214 PRO A N 1
ATOM 1744 C CA . PRO A 1 214 ? -3.189 10.459 43.338 1.00 90.69 214 PRO A CA 1
ATOM 1745 C C . PRO A 1 214 ? -1.974 9.678 42.808 1.00 90.69 214 PRO A C 1
ATOM 1747 O O . PRO A 1 214 ? -0.856 10.203 42.894 1.00 90.69 214 PRO A O 1
ATOM 1750 N N . ASP A 1 215 ? -2.154 8.496 42.208 1.00 91.00 215 ASP A N 1
ATOM 1751 C CA . ASP A 1 215 ? -1.044 7.679 41.689 1.00 91.00 215 ASP A CA 1
ATOM 1752 C C . ASP A 1 215 ? -0.247 8.400 40.591 1.00 91.00 215 ASP A C 1
ATOM 1754 O O . ASP A 1 215 ? 0.983 8.272 40.513 1.00 91.00 215 ASP A O 1
ATOM 1758 N N . ALA A 1 216 ? -0.912 9.237 39.786 1.00 91.25 216 ALA A N 1
ATOM 1759 C CA . ALA A 1 216 ? -0.269 10.045 38.750 1.00 91.25 216 ALA A CA 1
ATOM 1760 C C . ALA A 1 216 ? 0.823 10.958 39.324 1.00 91.25 216 ALA A C 1
ATOM 1762 O O . ALA A 1 216 ? 1.891 11.110 38.728 1.00 91.25 216 ALA A O 1
ATOM 1763 N N . THR A 1 217 ? 0.591 11.533 40.509 1.00 92.06 217 THR A N 1
ATOM 1764 C CA . THR A 1 217 ? 1.548 12.448 41.150 1.00 92.06 217 THR A CA 1
ATOM 1765 C C . THR A 1 217 ? 2.863 11.736 41.445 1.00 92.06 217 THR A C 1
ATOM 1767 O O . THR A 1 217 ? 3.943 12.256 41.150 1.00 92.06 217 THR A O 1
ATOM 1770 N N . ARG A 1 218 ? 2.788 10.520 42.000 1.00 88.50 218 ARG A N 1
ATOM 1771 C CA . ARG A 1 218 ? 3.982 9.744 42.340 1.00 88.50 218 ARG A CA 1
ATOM 1772 C C . ARG A 1 218 ? 4.681 9.206 41.095 1.00 88.50 218 ARG A C 1
ATOM 1774 O O . ARG A 1 218 ? 5.912 9.205 41.057 1.00 88.50 218 ARG A O 1
ATOM 1781 N N . PHE A 1 219 ? 3.915 8.806 40.081 1.00 92.88 219 PHE A N 1
ATOM 1782 C CA . PHE A 1 219 ? 4.450 8.377 38.792 1.00 92.88 219 PHE A CA 1
ATOM 1783 C C . PHE A 1 219 ? 5.274 9.485 38.122 1.00 92.88 219 PHE A C 1
ATOM 1785 O O . PHE A 1 219 ? 6.426 9.254 37.758 1.00 92.88 219 PHE A O 1
ATOM 1792 N N . ILE A 1 220 ? 4.731 10.706 38.036 1.00 92.75 220 ILE A N 1
ATOM 1793 C CA . ILE A 1 220 ? 5.419 11.862 37.438 1.00 92.75 220 ILE A CA 1
ATOM 1794 C C . ILE A 1 220 ? 6.719 12.177 38.186 1.00 92.75 220 ILE A C 1
ATOM 1796 O O . ILE A 1 220 ? 7.750 12.398 37.555 1.00 92.75 220 ILE A O 1
ATOM 1800 N N . GLN A 1 221 ? 6.696 12.160 39.524 1.00 90.19 221 GLN A N 1
ATOM 1801 C CA . GLN A 1 221 ? 7.894 12.401 40.334 1.00 90.19 221 GLN A CA 1
ATOM 1802 C C . GLN A 1 221 ? 9.001 11.383 40.058 1.00 90.19 221 GLN A C 1
ATOM 1804 O O . GLN A 1 221 ? 10.158 11.772 39.957 1.00 90.19 221 GLN A O 1
ATOM 1809 N N . LEU A 1 222 ? 8.661 10.095 39.953 1.00 89.56 222 LEU A N 1
ATOM 1810 C CA . LEU A 1 222 ? 9.640 9.030 39.748 1.00 89.56 222 LEU A CA 1
ATOM 1811 C C . LEU A 1 222 ? 10.179 9.013 38.309 1.00 89.56 222 LEU A C 1
ATOM 1813 O O . LEU A 1 222 ? 11.383 8.881 38.120 1.00 89.56 222 LEU A O 1
ATOM 1817 N N . TYR A 1 223 ? 9.309 9.185 37.309 1.00 88.69 223 TYR A N 1
ATOM 1818 C CA . TYR A 1 223 ? 9.693 9.194 35.891 1.00 88.69 223 TYR A CA 1
ATOM 1819 C C . TYR A 1 223 ? 10.442 10.474 35.486 1.00 88.69 223 TYR A C 1
ATOM 1821 O O . TYR A 1 223 ? 11.213 10.473 34.532 1.00 88.69 223 TYR A O 1
ATOM 1829 N N . GLY A 1 224 ? 10.215 11.574 36.211 1.00 89.00 224 GLY A N 1
ATOM 1830 C CA . GLY A 1 224 ? 10.911 12.846 36.023 1.00 89.00 224 GLY A CA 1
ATOM 1831 C C . GLY A 1 224 ? 12.286 12.923 36.690 1.00 89.00 224 GLY A C 1
ATOM 1832 O O . GLY A 1 224 ? 12.978 13.927 36.514 1.00 89.00 224 GLY A O 1
ATOM 1833 N N . LEU A 1 225 ? 12.699 11.905 37.456 1.00 89.38 225 LEU A N 1
ATOM 1834 C CA . LEU A 1 225 ? 14.066 11.847 37.968 1.00 89.38 225 LEU A CA 1
ATOM 1835 C C . LEU A 1 225 ? 15.039 11.695 36.790 1.00 89.38 225 LEU A C 1
ATOM 1837 O O . LEU A 1 225 ? 14.778 10.902 35.884 1.00 89.38 225 LEU A O 1
ATOM 1841 N N . PRO A 1 226 ? 16.168 12.427 36.780 1.00 82.19 226 PRO A N 1
ATOM 1842 C CA . PRO A 1 226 ? 17.185 12.219 35.766 1.00 82.19 226 PRO A CA 1
ATOM 1843 C C . PRO A 1 226 ? 17.649 10.764 35.828 1.00 82.19 226 PRO A C 1
ATOM 1845 O O . PRO A 1 226 ? 18.020 10.263 36.892 1.00 82.19 226 PRO A O 1
ATOM 1848 N N . ASN A 1 227 ? 17.628 10.089 34.679 1.00 75.56 227 ASN A N 1
ATOM 1849 C CA . ASN A 1 227 ? 18.295 8.805 34.546 1.00 75.56 227 ASN A CA 1
ATOM 1850 C C . ASN A 1 227 ? 19.768 9.048 34.878 1.00 75.56 227 ASN A C 1
ATOM 1852 O O . ASN A 1 227 ? 20.425 9.830 34.191 1.00 75.56 227 ASN A O 1
ATOM 1856 N N . PHE A 1 228 ? 20.268 8.426 35.946 1.00 64.56 228 PHE A N 1
ATOM 1857 C CA . PHE A 1 228 ? 21.700 8.380 36.212 1.00 64.56 228 PHE A CA 1
ATOM 1858 C C . PHE A 1 228 ? 22.347 7.602 35.053 1.00 64.56 228 PHE A C 1
ATOM 1860 O O . PHE A 1 228 ? 22.316 6.372 35.041 1.00 64.56 228 PHE A O 1
ATOM 1867 N N . GLN A 1 229 ? 22.814 8.333 34.037 1.00 54.62 229 GLN A N 1
ATOM 1868 C CA . GLN A 1 229 ? 23.736 7.858 33.004 1.00 54.62 229 GLN A CA 1
ATOM 1869 C C . GLN A 1 229 ? 25.170 7.969 33.509 1.00 54.62 229 GLN A C 1
ATOM 1871 O O . GLN A 1 229 ? 25.478 8.979 34.183 1.00 54.62 229 GLN A O 1
#

pLDDT: mean 78.9, std 17.87, range [33.09, 97.38]

Sequence (229 aa):
MGCICGKPSATDSPRNSRPRKEPCFRFIRKIPFQVHFELPFFAPNPKLNVVDPWRECDIIGREYAIEYAKKHNVPIPETKKSIYSGDRNLWHLSHEGDILEDLANKPKKDMYMWTVDPEEAKDKPEYIEIGIESGLPDSVNLKELSPASLFVELNKISGKHGIGQIDMVENRLVRWYEDQLKYAELISAGRRSPYSLYRQDISSFESNHIYDQPDATRFIQLYGLPNFQ